Protein AF-A0A1B0AZ20-F1 (afdb_monomer_lite)

Radius of gyration: 54.62 Å; chains: 1; bounding box: 89×56×157 Å

InterPro domains:
  IPR001107 Band 7 domain [PF01145] (5-73)
  IPR001972 Stomatin/HflK family [PR00721] (9-32)
  IPR001972 Stomatin/HflK family [PR00721] (33-51)
  IPR001972 Stomatin/HflK family [PR00721] (52-73)
  IPR001972 Stomatin/HflK family [PR00721] (77-100)
  IPR018080 Band 7/stomatin-like, conserved site [PS01270] (13-41)
  IPR036013 Band 7/SPFH domain superfamily [G3DSA:3.30.479.30] (1-47)
  IPR036013 Band 7/SPFH domain superfamily [SSF117892] (1-64)
  IPR043202 Band-7 stomatin-like [PTHR10264] (1-139)

Sequence (206 aa):
MGTRHLHEILSERVSISGTMQLQLDEATDAWGIKVERVEIKDVRLPVQLQRAMAAEAEAAREARAKVIAAEGEQKASRALREASEVIGDSPAALQLRYLQTLSAISAEKNSTIVFPLPIDLITYFLKTNDAQTQKNAKAAAAAMAQQEKHEQQEEQRKQQEQQKRQQQKQPKSATVLYSDVKQPPKTQETSITVATLSEHQQSTAM

Organism: NCBI:txid67801

Secondary structure (DSSP, 8-state):
-TTS-HHHHHH-HHHHHHHHHHHHHHHHGGGT-----------PPPHHHHHHHHHHHHHHHHHHHHHHHHHHHHHHHHHHHHHHHHHHT-HHHHHHHHHHHHHHHHHS--S-------HHHHHHHHHHHHHHHHHHHHHHHHHHHHHHHHHHHHHHHHHHHHHHHHHTTS------------------------------------

pLDDT: mean 75.45, std 18.56, range [36.47, 98.56]

Foldseek 3Di:
DVPDDPVCCVVVQVVVFVVVQVVVQVVCVVVVDHRPGGGDDDDDDDPVVVVVVVVVVVVVVVVVVVVVVVVVVVVVVVVVVVVVVVCVVDVVSVVVVVVVVVVVVVVPPDPDDDDDDDVVVVCVVVVVVVVVVVVVVVVVVVVVVVVVVVVVVVVVVVVVVVVVVVVVPDDDDDDDDDDDDDDDDDDDDDDDDDDDDDDDDDDDDD

Structure (mmCIF, N/CA/C/O backbone):
data_AF-A0A1B0AZ20-F1
#
_entry.id   AF-A0A1B0AZ20-F1
#
loop_
_atom_site.group_PDB
_atom_site.id
_atom_site.type_symbol
_atom_site.label_atom_id
_atom_site.label_alt_id
_atom_site.label_comp_id
_atom_site.label_asym_id
_atom_site.label_entity_id
_atom_site.label_seq_id
_atom_site.pdbx_PDB_ins_code
_atom_site.Cartn_x
_atom_site.Cartn_y
_atom_site.Cartn_z
_atom_site.occupancy
_atom_site.B_iso_or_equiv
_atom_site.auth_seq_id
_atom_site.auth_comp_id
_atom_site.auth_asym_id
_atom_site.auth_atom_id
_atom_site.pdbx_PDB_model_num
ATOM 1 N N . MET A 1 1 ? -26.648 4.201 24.259 1.00 60.12 1 MET A N 1
ATOM 2 C CA . MET A 1 1 ? -25.468 3.342 23.994 1.00 60.12 1 MET A CA 1
ATOM 3 C C . MET A 1 1 ? -25.766 2.167 23.054 1.00 60.12 1 MET A C 1
ATOM 5 O O . MET A 1 1 ? -24.845 1.740 22.383 1.00 60.12 1 MET A O 1
ATOM 9 N N . GLY A 1 2 ? -27.006 1.663 22.943 1.00 64.88 2 GLY A N 1
ATOM 10 C CA . GLY A 1 2 ? -27.323 0.504 22.082 1.00 64.88 2 GLY A CA 1
ATOM 11 C C . GLY A 1 2 ? -27.453 0.758 20.570 1.00 64.88 2 GLY A C 1
ATOM 12 O O . GLY A 1 2 ? -27.790 -0.171 19.850 1.00 64.88 2 GLY A O 1
ATOM 13 N N . THR A 1 3 ? -27.234 1.984 20.083 1.00 68.12 3 THR A N 1
ATOM 14 C CA . THR A 1 3 ? -27.464 2.364 18.672 1.00 68.12 3 THR A CA 1
ATOM 15 C C . THR A 1 3 ? -26.192 2.638 17.870 1.00 68.12 3 THR A C 1
ATOM 17 O O . THR A 1 3 ? -26.292 2.872 16.672 1.00 68.12 3 THR A O 1
ATOM 20 N N . ARG A 1 4 ? -25.011 2.643 18.504 1.00 73.88 4 ARG A N 1
ATOM 21 C CA . ARG A 1 4 ? -23.730 2.961 17.849 1.00 73.88 4 ARG A CA 1
ATOM 22 C C . ARG A 1 4 ? -22.801 1.761 17.831 1.00 73.88 4 ARG A C 1
ATOM 24 O O . ARG A 1 4 ? -22.818 0.950 18.762 1.00 73.88 4 ARG A O 1
ATOM 31 N N . HIS A 1 5 ? -21.983 1.659 16.789 1.00 80.06 5 HIS A N 1
ATOM 32 C CA . HIS A 1 5 ? -20.998 0.592 16.691 1.00 80.06 5 HIS A CA 1
ATOM 33 C C . HIS A 1 5 ? -19.872 0.816 17.704 1.00 80.06 5 HIS A C 1
ATOM 35 O O . HIS A 1 5 ? -19.477 1.941 18.001 1.00 80.06 5 HIS A O 1
ATOM 41 N N . LEU A 1 6 ? -19.318 -0.269 18.246 1.00 80.81 6 LEU A N 1
ATOM 42 C CA . LEU A 1 6 ? -18.300 -0.173 19.291 1.00 80.81 6 LEU A CA 1
ATOM 43 C C . LEU A 1 6 ? -17.047 0.596 18.835 1.00 80.81 6 LEU A C 1
ATOM 45 O O . LEU A 1 6 ? -16.469 1.339 19.624 1.00 80.81 6 LEU A O 1
ATOM 49 N N . HIS A 1 7 ? -16.645 0.446 17.571 1.00 80.31 7 HIS A N 1
ATOM 50 C CA . HIS A 1 7 ? -15.502 1.177 17.027 1.00 80.31 7 HIS A CA 1
ATOM 51 C C . HIS A 1 7 ? -15.734 2.699 17.045 1.00 80.31 7 HIS A C 1
ATOM 53 O O . HIS A 1 7 ? -14.820 3.443 17.378 1.00 80.31 7 HIS A O 1
ATOM 59 N N . GLU A 1 8 ? -16.964 3.160 16.799 1.00 80.31 8 GLU A N 1
ATOM 60 C CA . GLU A 1 8 ? -17.340 4.580 16.864 1.00 80.31 8 GLU A CA 1
ATOM 61 C C . GLU A 1 8 ? -17.231 5.103 18.297 1.00 80.31 8 GLU A C 1
ATOM 63 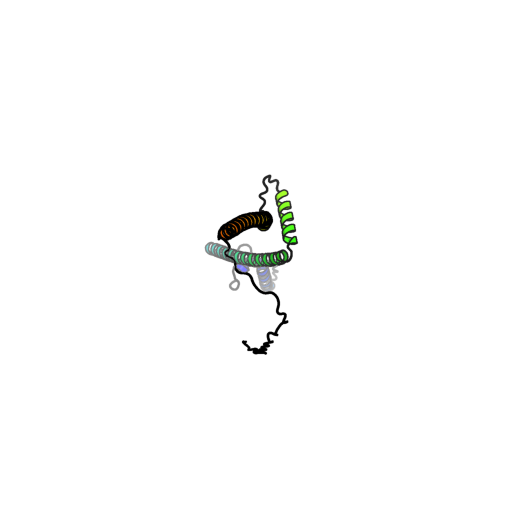O O . GLU A 1 8 ? -16.744 6.204 18.522 1.00 80.31 8 GLU A O 1
ATOM 68 N N . ILE A 1 9 ? -17.605 4.293 19.294 1.00 82.94 9 ILE A N 1
ATOM 69 C CA . ILE A 1 9 ? -17.470 4.671 20.710 1.00 82.94 9 ILE A CA 1
ATOM 70 C C . ILE A 1 9 ? -16.001 4.865 21.104 1.00 82.94 9 ILE A C 1
ATOM 72 O O . ILE A 1 9 ? -15.676 5.740 21.910 1.00 82.94 9 ILE A O 1
ATOM 76 N N . LEU A 1 10 ? -15.107 4.071 20.515 1.00 78.88 10 LEU A N 1
ATOM 77 C CA . LEU A 1 10 ? -13.671 4.170 20.749 1.00 78.88 10 LEU A CA 1
ATOM 78 C C . LEU A 1 10 ? -13.034 5.337 19.979 1.00 78.88 10 LEU A C 1
ATOM 80 O O . LEU A 1 10 ? -12.176 6.019 20.539 1.00 78.88 10 LEU A O 1
ATOM 84 N N . SER A 1 11 ? -13.455 5.586 18.737 1.00 85.38 11 SER A N 1
ATOM 85 C CA . SER A 1 11 ? -12.900 6.632 17.869 1.00 85.38 11 SER A CA 1
ATOM 86 C C . SER A 1 11 ? -13.478 8.028 18.133 1.00 85.38 11 SER A C 1
ATOM 88 O O . SER A 1 11 ? -12.770 9.018 17.979 1.00 85.38 11 SER A O 1
ATOM 90 N N . GLU A 1 12 ? -14.731 8.129 18.579 1.00 88.50 12 GLU A N 1
ATOM 91 C CA . GLU A 1 12 ? -15.478 9.389 18.706 1.00 88.50 12 GLU A CA 1
ATOM 92 C C . GLU A 1 12 ? -15.802 9.762 20.161 1.00 88.50 12 GLU A C 1
ATOM 94 O O . GLU A 1 12 ? -16.834 10.373 20.458 1.00 88.50 12 GLU A O 1
ATOM 99 N N . ARG A 1 13 ? -14.908 9.428 21.101 1.00 88.12 13 ARG A N 1
ATOM 100 C CA . ARG A 1 13 ? -15.110 9.673 22.542 1.00 88.12 13 ARG A CA 1
ATOM 101 C C . ARG A 1 13 ? -15.519 11.118 22.858 1.00 88.12 13 ARG A C 1
ATOM 103 O O . ARG A 1 13 ? -16.379 11.337 23.703 1.00 88.12 13 ARG A O 1
ATOM 110 N N . VAL A 1 14 ? -14.931 12.098 22.170 1.00 87.75 14 VAL A N 1
ATOM 111 C CA . VAL A 1 14 ? -15.207 13.532 22.380 1.00 87.75 14 VAL A CA 1
ATOM 112 C C . VAL A 1 14 ? -16.634 13.902 21.962 1.00 87.75 14 VAL A C 1
ATOM 114 O O . VAL A 1 14 ? -17.343 14.564 22.715 1.00 87.75 14 VAL A O 1
ATOM 117 N N . SER A 1 15 ? -17.077 13.422 20.797 1.00 89.56 15 SER A N 1
ATOM 118 C CA . SER A 1 15 ? -18.433 13.652 20.272 1.00 89.56 15 SER A CA 1
ATOM 119 C C . SER A 1 15 ? -19.501 13.054 21.195 1.00 89.56 15 SER A C 1
ATOM 121 O O . SER A 1 15 ? -20.513 13.688 21.511 1.00 89.56 15 SER A O 1
ATOM 123 N N . ILE A 1 16 ? -19.246 11.842 21.697 1.00 88.94 16 ILE A N 1
ATOM 124 C CA . ILE A 1 16 ? -20.159 11.142 22.605 1.00 88.94 16 ILE A CA 1
ATOM 125 C C . ILE A 1 16 ? -20.248 11.856 23.950 1.00 88.94 16 ILE A C 1
ATOM 127 O O . ILE A 1 16 ? -21.355 12.085 24.434 1.00 88.94 16 ILE A O 1
ATOM 131 N N . SER A 1 17 ? -19.111 12.246 24.529 1.00 90.94 17 SER A N 1
ATOM 132 C CA . SER A 1 17 ? -19.075 13.010 25.777 1.00 90.94 17 SER A CA 1
ATOM 133 C C . SER A 1 17 ? -19.832 14.336 25.662 1.00 90.94 17 SER A C 1
ATOM 135 O O . SER A 1 17 ? -20.586 14.674 26.568 1.00 90.94 17 SER A O 1
ATOM 137 N N . GLY A 1 18 ? -19.699 15.053 24.540 1.00 92.50 18 GLY A N 1
ATOM 138 C CA . GLY A 1 18 ? -20.444 16.294 24.298 1.00 92.50 18 GLY A CA 1
ATOM 139 C C . GLY A 1 18 ? -21.954 16.070 24.183 1.00 92.50 18 GLY A C 1
ATOM 140 O O . GLY A 1 18 ? -22.739 16.790 24.792 1.00 92.50 18 GLY A O 1
ATOM 141 N N . THR A 1 19 ? -22.372 15.015 23.476 1.00 91.88 19 THR A N 1
ATOM 142 C CA . THR A 1 19 ? -23.797 14.646 23.387 1.00 91.88 19 THR A CA 1
ATOM 143 C C . THR A 1 19 ? -24.360 14.271 24.762 1.00 91.88 19 THR A C 1
ATOM 145 O O . THR A 1 19 ? -25.457 14.692 25.116 1.00 91.88 19 THR A O 1
ATOM 148 N N . MET A 1 20 ? -23.605 13.506 25.560 1.00 91.38 20 MET A N 1
ATOM 149 C CA . MET A 1 20 ? -23.996 13.153 26.928 1.00 91.38 20 MET A CA 1
ATOM 150 C C . MET A 1 20 ? -24.079 14.374 27.839 1.00 91.38 20 MET A C 1
ATOM 152 O O . MET A 1 20 ? -24.998 14.448 28.644 1.00 91.38 20 MET A O 1
ATOM 156 N N . GLN A 1 21 ? -23.138 15.314 27.726 1.00 94.44 21 GLN A N 1
ATOM 157 C CA . GLN A 1 21 ? -23.165 16.548 28.504 1.00 94.44 21 GLN A CA 1
ATOM 158 C C . GLN A 1 21 ? -24.457 17.318 28.238 1.00 94.44 21 GLN A C 1
ATOM 160 O O . GLN A 1 21 ? -25.144 17.649 29.193 1.00 94.44 21 GLN A O 1
ATOM 165 N N . LEU A 1 22 ? -24.806 17.545 26.968 1.00 94.06 22 LEU A N 1
ATOM 166 C CA . LEU A 1 22 ? -26.026 18.268 26.597 1.00 94.06 22 LEU A CA 1
ATOM 167 C C . LEU A 1 22 ? -27.280 17.605 27.178 1.00 94.06 22 LEU A C 1
ATOM 169 O O . LEU A 1 22 ? -28.104 18.279 27.784 1.00 94.06 22 LEU A O 1
ATOM 173 N N . GLN A 1 23 ? -27.394 16.280 27.044 1.00 93.94 23 GLN A N 1
ATOM 174 C CA . GLN A 1 23 ? -28.551 15.538 27.553 1.00 93.94 23 GLN A CA 1
ATOM 175 C C . GLN A 1 23 ? -28.631 15.521 29.083 1.00 93.94 23 GLN A C 1
ATOM 177 O O . GLN A 1 23 ? -29.724 15.547 29.643 1.00 93.94 23 GLN A O 1
ATOM 182 N N . LEU A 1 24 ? -27.487 15.426 29.765 1.00 94.38 24 LEU A N 1
ATOM 183 C CA . LEU A 1 24 ? -27.449 15.424 31.224 1.00 94.38 24 LEU A CA 1
ATOM 184 C C . LEU A 1 24 ? -27.730 16.813 31.790 1.00 94.38 24 LEU A C 1
ATOM 186 O O . LEU A 1 24 ? -28.493 16.902 32.739 1.00 94.38 24 LEU A O 1
ATOM 190 N N . ASP A 1 25 ? -27.167 17.862 31.194 1.00 95.81 25 ASP A N 1
ATOM 191 C CA . ASP A 1 25 ? -27.390 19.257 31.586 1.00 95.81 25 ASP A CA 1
ATOM 192 C C . ASP A 1 25 ? -28.879 19.626 31.486 1.00 95.81 25 ASP A C 1
ATOM 194 O O . ASP A 1 25 ? -29.470 20.058 32.472 1.00 95.81 25 ASP A O 1
ATOM 198 N N . GLU A 1 26 ? -29.521 19.310 30.354 1.00 95.62 26 GLU A N 1
ATOM 199 C CA . GLU A 1 26 ? -30.963 19.521 30.151 1.00 95.62 26 GLU A CA 1
ATOM 200 C C . GLU A 1 26 ? -31.816 18.786 31.202 1.00 95.62 26 GLU A C 1
ATOM 202 O O . GLU A 1 26 ? -32.804 19.321 31.708 1.00 95.62 26 GLU A O 1
ATOM 207 N N . ALA A 1 27 ? -31.433 17.561 31.572 1.00 94.50 27 ALA A N 1
ATOM 208 C CA . ALA A 1 27 ? -32.155 16.780 32.573 1.00 94.50 27 ALA A CA 1
ATOM 209 C C . ALA A 1 27 ? -31.931 17.284 34.011 1.00 94.50 27 ALA A C 1
ATOM 211 O O . ALA A 1 27 ? -32.822 17.144 34.853 1.00 94.50 27 ALA A O 1
ATOM 212 N N . THR A 1 28 ? -30.756 17.843 34.318 1.00 95.00 28 THR A N 1
ATOM 213 C CA . THR A 1 28 ? -30.392 18.302 35.668 1.00 95.00 28 THR A CA 1
ATOM 214 C C . THR A 1 28 ? -30.748 19.760 35.949 1.00 95.00 28 THR A C 1
ATOM 216 O O . THR A 1 28 ? -30.752 20.163 37.116 1.00 95.00 28 THR A O 1
ATOM 219 N N . ASP A 1 29 ? -31.123 20.531 34.926 1.00 94.38 29 ASP A N 1
ATOM 220 C CA . ASP A 1 29 ? -31.568 21.923 35.058 1.00 94.38 29 ASP A CA 1
ATOM 221 C C . ASP A 1 29 ? -32.756 22.072 36.026 1.00 94.38 29 ASP A C 1
ATOM 223 O O . ASP A 1 29 ? -32.796 23.006 36.830 1.00 94.38 29 ASP A O 1
ATOM 227 N N . ALA A 1 30 ? -33.685 21.107 36.044 1.00 94.00 30 ALA A N 1
ATOM 228 C CA . ALA A 1 30 ? -34.828 21.097 36.967 1.00 94.00 30 ALA A CA 1
ATOM 229 C C . ALA A 1 30 ? -34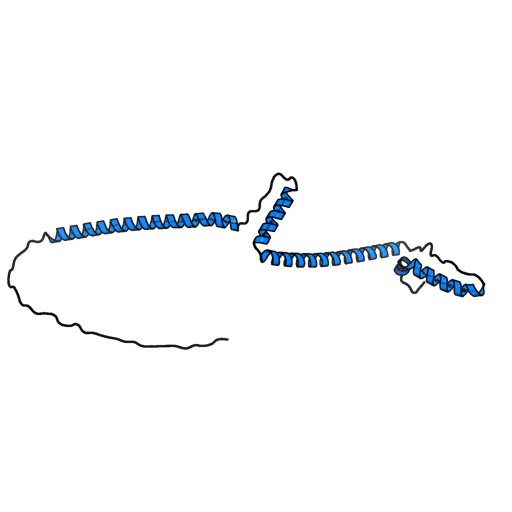.423 21.015 38.453 1.00 94.00 30 ALA A C 1
ATOM 231 O O . ALA A 1 30 ? -35.209 21.361 39.336 1.00 94.00 30 ALA A O 1
ATOM 232 N N . TRP A 1 31 ? -33.203 20.557 38.737 1.00 95.12 31 TRP A N 1
ATOM 233 C CA . TRP A 1 31 ? -32.634 20.478 40.082 1.00 95.12 31 TRP A CA 1
ATOM 234 C C . TRP A 1 31 ? -31.658 21.621 40.384 1.00 95.12 31 TRP A C 1
ATOM 236 O O . TRP A 1 31 ? -31.100 21.668 41.479 1.00 95.12 31 TRP A O 1
ATOM 246 N N . GLY A 1 32 ? -31.450 22.547 39.439 1.00 94.75 32 GLY A N 1
ATOM 247 C CA . GLY A 1 32 ? -30.508 23.658 39.579 1.00 94.75 32 GLY A CA 1
ATOM 248 C C . GLY A 1 32 ? -29.038 23.227 39.557 1.00 94.75 32 GLY A C 1
ATOM 249 O O . GLY A 1 32 ? -28.189 23.931 40.104 1.00 94.75 32 GLY A O 1
ATOM 250 N N . ILE A 1 33 ? -28.727 22.069 38.964 1.00 95.31 33 ILE A N 1
ATOM 251 C CA . ILE A 1 33 ? -27.363 21.539 38.860 1.00 95.31 33 ILE A CA 1
ATOM 252 C C . ILE A 1 33 ? -26.870 21.735 37.426 1.00 95.31 33 ILE A C 1
ATOM 254 O O . ILE A 1 33 ? -27.467 21.209 36.491 1.00 95.31 33 ILE A O 1
ATOM 258 N N . LYS A 1 34 ? -25.746 22.446 37.269 1.00 93.69 34 LYS A N 1
ATOM 259 C CA . LYS A 1 34 ? -25.081 22.657 35.978 1.00 93.69 34 LYS A CA 1
ATOM 260 C C . LYS A 1 34 ? -24.037 21.574 35.714 1.00 93.69 34 LYS A C 1
ATOM 262 O O . LYS A 1 34 ? -23.152 21.363 36.546 1.00 93.69 34 LYS A O 1
ATOM 267 N N . VAL A 1 35 ? -24.080 20.930 34.546 1.00 94.81 35 VAL A N 1
ATOM 268 C CA . VAL A 1 35 ? -23.084 19.919 34.154 1.00 94.81 35 VAL A CA 1
ATOM 269 C C . VAL A 1 35 ? -22.011 20.554 33.265 1.00 94.81 35 VAL A C 1
ATOM 271 O O . VAL A 1 35 ? -22.204 20.780 32.071 1.00 94.81 35 VAL A O 1
ATOM 274 N N . GLU A 1 36 ? -20.834 20.826 33.837 1.00 92.75 36 GLU A N 1
ATOM 275 C CA . GLU A 1 36 ? -19.739 21.489 33.106 1.00 92.75 36 GLU A CA 1
AT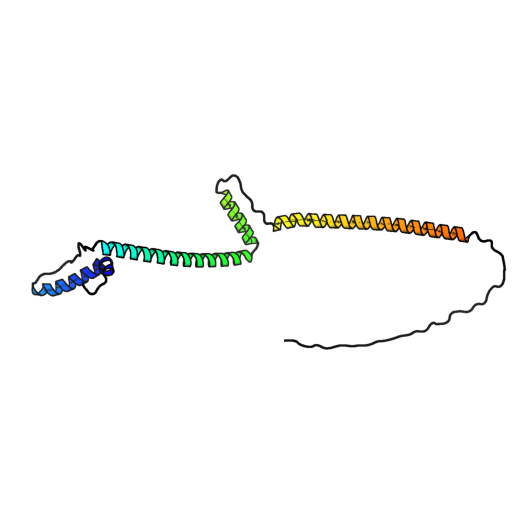OM 276 C C . GLU A 1 36 ? -18.984 20.569 32.139 1.00 92.75 36 GLU A C 1
ATOM 278 O O . GLU A 1 36 ? -18.596 20.996 31.052 1.00 92.75 36 GLU A O 1
ATOM 283 N N . ARG A 1 37 ? -18.729 19.311 32.524 1.00 91.31 37 ARG A N 1
ATOM 284 C CA . ARG A 1 37 ? -17.971 18.364 31.696 1.00 91.31 37 ARG A CA 1
ATOM 285 C C . ARG A 1 37 ? -18.351 16.923 31.996 1.00 91.31 37 ARG A C 1
ATOM 287 O O . ARG A 1 37 ? -18.406 16.511 33.151 1.00 91.31 37 ARG A O 1
ATOM 294 N N . VAL A 1 38 ? -18.514 16.144 30.931 1.00 93.25 38 VAL A N 1
ATOM 295 C CA . VAL A 1 38 ? -18.652 14.687 30.981 1.00 93.25 38 VAL A CA 1
ATOM 296 C C . VAL A 1 38 ? -17.444 14.075 30.288 1.00 93.25 38 VAL A C 1
ATOM 298 O O . VAL A 1 38 ? -17.032 14.534 29.226 1.00 93.25 38 VAL A O 1
ATOM 301 N N . GLU A 1 39 ? -16.854 13.050 30.894 1.00 89.94 39 GLU A N 1
ATOM 302 C CA . GLU A 1 39 ? -15.703 12.355 30.330 1.00 89.94 39 GLU A CA 1
ATOM 303 C C . GLU A 1 39 ? -15.841 10.851 30.543 1.00 89.94 39 GLU A C 1
ATOM 305 O O . GLU A 1 39 ? -16.078 10.370 31.653 1.00 89.94 39 GLU A O 1
ATOM 310 N N . ILE A 1 40 ? -15.678 10.092 29.462 1.00 87.50 40 ILE A N 1
ATOM 311 C CA . ILE A 1 40 ? -15.626 8.635 29.529 1.00 87.50 40 ILE A CA 1
ATOM 312 C C . ILE A 1 40 ? -14.244 8.251 30.060 1.00 87.50 40 ILE A C 1
ATOM 314 O O . ILE A 1 40 ? -13.249 8.493 29.378 1.00 87.50 40 ILE A O 1
ATOM 318 N N . LYS A 1 41 ? -14.186 7.626 31.241 1.00 88.19 41 LYS A N 1
ATOM 319 C CA . LYS A 1 41 ? -12.941 7.089 31.813 1.00 88.19 41 LYS A CA 1
ATOM 320 C C . LYS A 1 41 ? -12.578 5.743 31.182 1.00 88.19 41 LYS A C 1
ATOM 322 O O . LYS A 1 41 ? -11.878 5.707 30.170 1.00 88.19 41 LYS A O 1
ATOM 327 N N . ASP A 1 42 ? -13.144 4.652 31.693 1.00 84.06 42 ASP A N 1
ATOM 328 C CA . ASP A 1 42 ? -12.775 3.298 31.279 1.00 84.06 42 ASP A CA 1
ATOM 329 C C . ASP A 1 42 ? -13.906 2.584 30.539 1.00 84.06 42 ASP A C 1
ATOM 331 O O . ASP A 1 42 ? -15.043 2.526 31.004 1.00 84.06 42 ASP A O 1
ATOM 335 N N . VAL A 1 43 ? -13.563 1.974 29.403 1.00 83.38 43 VAL A N 1
ATOM 336 C CA . VAL A 1 43 ? -14.434 1.047 28.671 1.00 83.38 43 VAL A CA 1
ATOM 337 C C . VAL A 1 43 ? -13.756 -0.314 28.688 1.00 83.38 43 VAL A C 1
ATOM 339 O O . VAL A 1 43 ? -12.671 -0.480 28.134 1.00 83.38 43 VAL A O 1
ATOM 342 N N . ARG A 1 44 ? -14.378 -1.295 29.345 1.00 86.44 44 ARG A N 1
ATOM 343 C CA . ARG A 1 44 ? -13.840 -2.656 29.420 1.00 86.44 44 ARG A CA 1
ATOM 344 C C . ARG A 1 44 ? -14.475 -3.526 28.350 1.00 86.44 44 ARG A C 1
ATOM 346 O O . ARG A 1 44 ? -15.686 -3.722 28.343 1.00 86.44 44 ARG A O 1
ATOM 353 N N . LEU A 1 45 ? -13.637 -4.066 27.473 1.00 87.19 45 LEU A N 1
ATOM 354 C CA . LEU A 1 45 ? -14.041 -5.013 26.441 1.00 87.19 45 LEU A CA 1
ATOM 355 C C . LEU A 1 45 ? -13.644 -6.433 26.844 1.00 87.19 45 LEU A C 1
ATOM 357 O O . LEU A 1 45 ? -12.545 -6.613 27.374 1.00 87.19 45 LEU A O 1
ATOM 361 N N . PRO A 1 46 ? -14.473 -7.452 26.573 1.00 93.19 46 PRO A N 1
ATOM 362 C CA . PRO A 1 46 ? -14.073 -8.836 26.779 1.00 93.19 46 PRO A CA 1
ATOM 363 C C . PRO A 1 46 ? -12.878 -9.184 25.881 1.00 93.19 46 PRO A C 1
ATOM 365 O O . PRO A 1 46 ? -12.801 -8.759 24.726 1.00 93.19 46 PRO A O 1
ATOM 368 N N . VAL A 1 47 ? -11.938 -9.969 26.412 1.00 93.94 47 VAL A N 1
ATOM 369 C CA . VAL A 1 47 ? -10.652 -10.278 25.756 1.00 93.94 47 VAL A CA 1
ATOM 370 C C . VAL A 1 47 ? -10.848 -10.933 24.385 1.00 93.94 47 VAL A C 1
ATOM 372 O O . VAL A 1 47 ? -10.095 -10.653 23.455 1.00 93.94 47 VAL A O 1
ATOM 375 N N . GLN A 1 48 ? -11.880 -11.767 24.232 1.00 94.44 48 GLN A N 1
ATOM 376 C CA . GLN A 1 48 ? -12.216 -12.405 22.958 1.00 94.44 48 GLN A CA 1
ATOM 377 C C . GLN A 1 48 ? -12.544 -11.375 21.867 1.00 94.44 48 GLN A C 1
ATOM 379 O O . GLN A 1 48 ? -12.056 -11.494 20.747 1.00 94.44 48 GLN A O 1
ATOM 384 N N . LEU A 1 49 ? -13.318 -10.338 22.203 1.00 91.19 49 LEU A N 1
ATOM 385 C CA . LEU A 1 49 ? -13.717 -9.299 21.254 1.00 91.19 49 LEU A CA 1
ATOM 386 C C . LEU A 1 49 ? -12.542 -8.390 20.887 1.00 91.19 49 LEU A C 1
ATOM 388 O O . LEU A 1 49 ? -12.379 -8.057 19.719 1.00 91.19 49 LEU A O 1
ATOM 392 N N . GLN A 1 50 ? -11.690 -8.035 21.854 1.00 90.88 50 GLN A N 1
ATOM 393 C CA . GLN A 1 50 ? -10.486 -7.242 21.576 1.00 90.88 50 GLN A CA 1
ATOM 394 C C . GLN A 1 50 ? -9.572 -7.942 20.564 1.00 90.88 50 GLN A C 1
ATOM 396 O O . GLN A 1 50 ? -9.079 -7.311 19.633 1.00 90.88 50 GLN A O 1
ATOM 401 N N . ARG A 1 51 ? -9.383 -9.260 20.719 1.00 94.38 51 ARG A N 1
ATOM 402 C CA . ARG A 1 51 ? -8.596 -10.070 19.781 1.00 94.38 51 ARG A CA 1
ATOM 403 C C . ARG A 1 51 ? -9.238 -10.130 18.398 1.00 94.38 51 ARG A C 1
ATOM 405 O O . ARG A 1 51 ? -8.530 -9.969 17.413 1.00 94.38 51 ARG A O 1
ATOM 412 N N . ALA A 1 52 ? -10.556 -10.324 18.327 1.00 92.88 52 ALA A N 1
ATOM 413 C CA . ALA A 1 52 ? -11.279 -10.346 17.057 1.00 92.88 52 ALA A CA 1
ATOM 414 C C . ALA A 1 52 ? -11.175 -9.002 16.314 1.00 92.88 52 ALA A C 1
ATOM 416 O O . ALA A 1 52 ? -10.828 -8.988 15.138 1.00 92.88 52 ALA A O 1
ATOM 417 N N . MET A 1 53 ? -11.375 -7.877 17.013 1.00 90.56 53 MET A N 1
ATOM 418 C CA . MET A 1 53 ? -11.227 -6.537 16.431 1.00 90.56 53 MET A CA 1
ATOM 419 C C . MET A 1 53 ? -9.795 -6.252 15.970 1.00 90.56 53 MET A C 1
ATOM 421 O O . MET A 1 53 ? -9.602 -5.645 14.921 1.00 90.56 53 MET A O 1
ATOM 425 N N . ALA A 1 54 ? -8.788 -6.675 16.740 1.00 92.00 54 ALA A N 1
ATOM 426 C CA . ALA A 1 54 ? -7.390 -6.513 16.350 1.00 92.00 54 ALA A CA 1
ATOM 427 C C . ALA A 1 54 ? -7.072 -7.303 15.070 1.00 92.00 54 ALA A C 1
ATOM 429 O O . ALA A 1 54 ? -6.482 -6.746 14.147 1.00 92.00 54 ALA A O 1
ATOM 430 N N . ALA A 1 55 ? -7.523 -8.559 14.991 1.00 95.31 55 ALA A N 1
ATOM 431 C CA . ALA A 1 55 ? -7.346 -9.399 13.810 1.00 95.31 55 ALA A CA 1
ATOM 432 C C . ALA A 1 55 ? -8.068 -8.827 12.575 1.00 95.31 55 ALA A C 1
ATOM 434 O O . ALA A 1 55 ? -7.508 -8.811 11.482 1.00 95.31 55 ALA A O 1
ATOM 435 N N . GLU A 1 56 ? -9.286 -8.307 12.745 1.00 93.81 56 GLU A N 1
ATOM 436 C CA . GLU A 1 56 ? -10.034 -7.644 11.671 1.00 93.81 56 GLU A CA 1
ATOM 437 C C . GLU A 1 56 ? -9.322 -6.373 11.182 1.00 93.81 56 GLU A C 1
ATOM 439 O O . GLU A 1 56 ? -9.161 -6.170 9.977 1.00 93.81 56 GLU A O 1
ATOM 444 N N . ALA A 1 57 ? -8.842 -5.536 12.107 1.00 93.69 57 ALA A N 1
ATOM 445 C CA . ALA A 1 57 ? -8.109 -4.318 11.775 1.00 93.69 57 ALA A CA 1
ATOM 446 C C . ALA A 1 57 ? -6.791 -4.616 11.042 1.00 93.69 57 ALA A C 1
ATOM 448 O O . ALA A 1 57 ? -6.434 -3.903 10.100 1.00 93.69 57 ALA A O 1
ATOM 449 N N . GLU A 1 58 ? -6.080 -5.671 11.444 1.00 96.25 58 GLU A N 1
ATOM 450 C CA . GLU A 1 58 ? -4.861 -6.130 10.779 1.00 96.25 58 GLU A CA 1
ATOM 451 C C . GLU A 1 58 ? -5.151 -6.624 9.359 1.00 96.25 58 GLU A C 1
ATOM 453 O O . GLU A 1 58 ? -4.535 -6.135 8.410 1.00 96.25 58 GLU A O 1
ATOM 458 N N . ALA A 1 59 ? -6.153 -7.490 9.186 1.00 97.50 59 ALA A N 1
ATOM 459 C CA . ALA A 1 59 ? -6.558 -7.991 7.875 1.00 97.50 59 ALA A CA 1
ATOM 460 C C . ALA A 1 59 ? -6.995 -6.856 6.932 1.00 97.50 59 ALA A C 1
ATOM 462 O O . ALA A 1 59 ? -6.583 -6.807 5.770 1.00 97.50 59 ALA A O 1
ATOM 463 N N . ALA A 1 60 ? -7.783 -5.897 7.430 1.00 96.19 60 ALA A N 1
ATOM 464 C CA . ALA A 1 60 ? -8.199 -4.730 6.656 1.00 96.19 60 ALA A CA 1
ATOM 465 C C . ALA A 1 60 ? -7.003 -3.852 6.252 1.00 96.19 60 ALA A C 1
ATOM 467 O O . ALA A 1 60 ? -6.952 -3.340 5.129 1.00 96.19 60 ALA A O 1
ATOM 468 N N . ARG A 1 61 ? -6.021 -3.684 7.145 1.00 98.06 61 ARG A N 1
ATOM 469 C CA . ARG A 1 61 ? -4.798 -2.927 6.860 1.00 98.06 61 ARG A CA 1
ATOM 470 C C . ARG A 1 61 ? -3.927 -3.633 5.827 1.00 98.06 61 ARG A C 1
ATOM 472 O O . ARG A 1 61 ? -3.443 -2.970 4.913 1.00 98.06 61 ARG A O 1
ATOM 479 N N . GLU A 1 62 ? -3.755 -4.946 5.938 1.00 98.12 62 GLU A N 1
ATOM 480 C CA . GLU A 1 62 ? -2.986 -5.740 4.979 1.00 98.12 62 GLU A CA 1
ATOM 481 C C . GLU A 1 62 ? -3.639 -5.721 3.591 1.00 98.12 62 GLU A C 1
ATOM 483 O O . GLU A 1 62 ? -2.967 -5.477 2.588 1.00 98.12 62 GLU A O 1
ATOM 488 N N . ALA A 1 63 ? -4.962 -5.895 3.521 1.00 98.19 63 ALA A N 1
ATOM 489 C CA . ALA A 1 63 ? -5.708 -5.808 2.270 1.00 98.19 63 ALA A CA 1
ATOM 490 C C . ALA A 1 63 ? -5.538 -4.432 1.605 1.00 98.19 63 ALA A C 1
ATOM 492 O O . ALA A 1 63 ? -5.214 -4.353 0.419 1.00 98.19 63 ALA A O 1
ATOM 493 N N . ARG A 1 64 ? -5.674 -3.340 2.373 1.00 98.00 64 ARG A N 1
ATOM 494 C CA . ARG A 1 64 ? -5.433 -1.979 1.864 1.00 98.00 64 ARG A CA 1
ATOM 495 C C . ARG A 1 64 ? -3.992 -1.785 1.399 1.00 98.00 64 ARG A C 1
ATOM 497 O O . ARG A 1 64 ? -3.778 -1.179 0.354 1.00 98.00 64 ARG A O 1
ATOM 504 N N . ALA A 1 65 ? -3.013 -2.313 2.132 1.00 98.44 65 ALA A N 1
ATOM 505 C CA . ALA A 1 65 ? -1.609 -2.232 1.741 1.00 98.44 65 ALA A CA 1
ATOM 506 C C . ALA A 1 65 ? -1.351 -2.929 0.395 1.00 98.44 65 ALA A C 1
ATOM 508 O O . ALA A 1 65 ? -0.663 -2.364 -0.452 1.00 98.44 65 ALA A O 1
ATOM 509 N N . LYS A 1 66 ? -1.952 -4.104 0.158 1.00 98.12 66 LYS A N 1
ATOM 510 C CA . LYS A 1 66 ? -1.852 -4.819 -1.128 1.00 98.12 66 LYS A CA 1
ATOM 511 C C . LYS A 1 66 ? -2.451 -4.024 -2.286 1.00 98.12 66 LYS A C 1
ATOM 513 O O . LYS A 1 66 ? -1.835 -3.954 -3.344 1.00 98.12 66 LYS A O 1
ATOM 518 N N . VAL A 1 67 ? -3.609 -3.395 -2.084 1.00 98.38 67 VAL A N 1
ATOM 519 C CA . VAL A 1 67 ? -4.231 -2.537 -3.109 1.00 98.38 67 VAL A CA 1
ATOM 520 C C . VAL A 1 67 ? -3.326 -1.350 -3.439 1.00 98.38 67 VAL A C 1
ATOM 522 O O . VAL A 1 67 ? -3.031 -1.118 -4.606 1.00 98.38 67 VAL A O 1
ATOM 525 N N . ILE A 1 68 ? -2.812 -0.653 -2.421 1.00 98.19 68 ILE A N 1
ATOM 526 C CA . ILE A 1 68 ? -1.907 0.490 -2.615 1.00 98.19 68 ILE A CA 1
ATOM 527 C C . ILE A 1 68 ? -0.625 0.063 -3.338 1.00 98.19 68 ILE A C 1
ATOM 529 O O . ILE A 1 68 ? -0.160 0.774 -4.227 1.00 98.19 68 ILE A O 1
ATOM 533 N N . ALA A 1 69 ? -0.059 -1.093 -2.984 1.00 98.25 69 ALA A N 1
ATOM 534 C CA . ALA A 1 69 ? 1.125 -1.627 -3.647 1.00 98.25 69 ALA A CA 1
ATOM 535 C C . ALA A 1 69 ? 0.854 -1.930 -5.129 1.00 98.25 69 ALA A C 1
ATOM 537 O O . ALA A 1 69 ? 1.611 -1.477 -5.983 1.00 98.25 69 ALA A O 1
ATOM 538 N N . ALA A 1 70 ? -0.253 -2.613 -5.439 1.00 98.31 70 ALA A N 1
ATOM 539 C CA . ALA A 1 70 ? -0.635 -2.938 -6.813 1.00 98.31 70 ALA A CA 1
ATOM 540 C C . ALA A 1 70 ? -0.916 -1.680 -7.656 1.00 98.31 70 ALA A C 1
ATOM 542 O O . ALA A 1 70 ? -0.472 -1.571 -8.800 1.00 98.31 70 ALA A O 1
ATOM 543 N N . GLU A 1 71 ? -1.610 -0.689 -7.094 1.00 98.25 71 GLU A N 1
ATOM 544 C CA . GLU A 1 71 ? -1.827 0.602 -7.755 1.00 98.25 71 GLU A CA 1
ATOM 545 C C . GLU A 1 71 ? -0.516 1.370 -7.964 1.00 98.25 71 GLU A C 1
ATOM 547 O O . GLU A 1 71 ? -0.312 1.991 -9.011 1.00 98.25 71 GLU A O 1
ATOM 552 N N . GLY A 1 72 ? 0.379 1.329 -6.975 1.00 98.56 72 GLY A N 1
ATOM 553 C CA . GLY A 1 72 ? 1.713 1.912 -7.057 1.00 98.56 72 GLY A CA 1
ATOM 554 C C . GLY A 1 72 ? 2.538 1.281 -8.175 1.00 98.56 72 GLY A C 1
ATOM 555 O O . GLY A 1 72 ? 3.117 2.000 -8.988 1.00 98.56 72 GLY A O 1
ATOM 556 N N . GLU A 1 73 ? 2.524 -0.047 -8.275 1.00 98.12 73 GLU A N 1
ATOM 557 C CA . GLU A 1 73 ? 3.210 -0.802 -9.323 1.00 98.12 73 GLU A CA 1
ATOM 558 C C . GLU A 1 73 ? 2.642 -0.495 -10.714 1.00 98.12 73 GLU A C 1
ATOM 560 O O . GLU A 1 73 ? 3.400 -0.267 -11.662 1.00 98.12 73 GLU A O 1
ATOM 565 N N . GLN A 1 74 ? 1.315 -0.391 -10.846 1.00 98.25 74 GLN A N 1
ATOM 566 C CA . GLN A 1 74 ? 0.682 -0.005 -12.107 1.00 98.25 74 GLN A CA 1
ATOM 567 C C . GLN A 1 74 ? 1.099 1.409 -12.537 1.00 98.25 74 GLN A C 1
ATOM 569 O O . GLN A 1 74 ? 1.431 1.632 -13.705 1.00 98.25 74 GLN A O 1
ATOM 574 N N . LYS A 1 75 ? 1.085 2.375 -11.608 1.00 98.19 75 LYS A N 1
ATOM 575 C CA . LYS A 1 75 ? 1.501 3.760 -11.881 1.00 98.19 75 LYS A CA 1
ATOM 576 C C . LYS A 1 75 ? 2.977 3.829 -12.263 1.00 98.19 75 LYS A C 1
ATOM 578 O O . LYS A 1 75 ? 3.307 4.467 -13.260 1.00 98.19 75 LYS A O 1
ATOM 583 N N . ALA A 1 76 ? 3.839 3.129 -11.528 1.00 98.06 76 ALA A N 1
ATOM 584 C CA . ALA A 1 76 ? 5.264 3.045 -11.826 1.00 98.06 76 ALA A CA 1
ATOM 585 C C . ALA A 1 76 ? 5.513 2.444 -13.217 1.00 98.06 76 ALA A C 1
ATOM 587 O O . ALA A 1 76 ? 6.252 3.018 -14.012 1.00 98.06 76 ALA A O 1
ATOM 588 N N . SER A 1 77 ? 4.833 1.347 -13.555 1.00 97.94 77 SER A N 1
ATOM 589 C CA . SER A 1 77 ? 4.957 0.690 -14.862 1.00 97.94 77 SER A CA 1
ATOM 590 C C . SER A 1 77 ? 4.555 1.609 -16.017 1.00 97.94 77 SER A C 1
ATOM 592 O O . SER A 1 77 ? 5.239 1.661 -17.038 1.00 97.94 77 SER A O 1
ATOM 594 N N . ARG A 1 78 ? 3.469 2.378 -15.857 1.00 98.00 78 ARG A N 1
ATOM 595 C CA . ARG A 1 78 ? 3.039 3.366 -16.861 1.00 98.00 78 ARG A CA 1
ATOM 596 C C . ARG A 1 78 ? 4.075 4.472 -17.050 1.00 98.00 78 ARG A C 1
ATOM 598 O O . ARG A 1 78 ? 4.435 4.754 -18.187 1.00 98.00 78 ARG A O 1
ATOM 605 N N . ALA A 1 79 ? 4.583 5.039 -15.957 1.00 97.12 79 ALA A N 1
ATOM 606 C CA . ALA A 1 79 ? 5.607 6.080 -16.014 1.00 97.12 79 ALA A CA 1
ATOM 607 C C . ALA A 1 79 ? 6.910 5.571 -16.656 1.00 97.12 79 ALA A C 1
ATOM 609 O O . ALA A 1 79 ? 7.527 6.266 -17.458 1.00 97.12 79 ALA A O 1
ATOM 610 N N . LEU A 1 80 ? 7.317 4.334 -16.351 1.00 95.69 80 LEU A N 1
ATOM 611 C CA . LEU A 1 80 ? 8.491 3.708 -16.962 1.00 95.69 80 LEU A CA 1
ATOM 612 C C . LEU A 1 80 ? 8.303 3.453 -18.459 1.00 95.69 80 LEU A C 1
ATOM 614 O O . LEU A 1 80 ? 9.250 3.641 -19.224 1.00 95.69 80 LEU A O 1
ATOM 618 N N . ARG A 1 81 ? 7.102 3.050 -18.889 1.00 96.75 8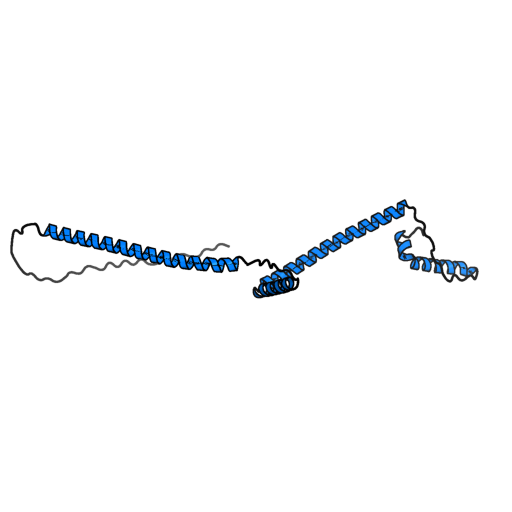1 ARG A N 1
ATOM 619 C CA . ARG A 1 81 ? 6.777 2.899 -20.311 1.00 96.75 81 ARG A CA 1
ATOM 620 C C . ARG A 1 81 ? 6.902 4.233 -21.041 1.00 96.75 81 ARG A C 1
ATOM 622 O O . ARG A 1 81 ? 7.607 4.292 -22.039 1.00 96.75 81 ARG A O 1
ATOM 629 N N . GLU A 1 82 ? 6.272 5.283 -20.525 1.00 95.81 82 GLU A N 1
ATOM 630 C CA . GLU A 1 82 ? 6.338 6.626 -21.112 1.00 95.81 82 GLU A CA 1
ATOM 631 C C . GLU A 1 82 ? 7.788 7.123 -21.195 1.00 95.81 82 GLU A C 1
ATOM 633 O O . GLU A 1 82 ? 8.250 7.545 -22.251 1.00 95.81 82 GLU A O 1
ATOM 638 N N . ALA A 1 83 ? 8.561 6.965 -20.116 1.00 93.75 83 ALA A N 1
ATOM 639 C CA . ALA A 1 83 ? 9.983 7.294 -20.123 1.00 93.75 83 ALA A CA 1
ATOM 640 C C . ALA A 1 83 ? 10.775 6.484 -21.165 1.00 93.75 83 ALA A C 1
ATOM 642 O O . ALA A 1 83 ? 11.727 6.996 -21.749 1.00 93.75 83 ALA A O 1
ATOM 643 N N . SER A 1 84 ? 10.410 5.221 -21.392 1.00 93.88 84 SER A N 1
ATOM 644 C CA . SER A 1 84 ? 11.060 4.367 -22.391 1.00 93.88 84 SER A CA 1
ATOM 645 C C . SER A 1 84 ? 10.722 4.795 -23.817 1.00 93.88 84 SER A C 1
ATOM 647 O O . SER A 1 84 ? 11.620 4.803 -24.652 1.00 93.88 84 SER A O 1
ATOM 649 N N . GLU A 1 85 ? 9.475 5.191 -24.086 1.00 93.56 85 GLU A N 1
ATOM 650 C CA . GLU A 1 85 ? 9.048 5.744 -25.380 1.00 93.56 85 GLU A CA 1
ATOM 651 C C . GLU A 1 85 ? 9.834 7.028 -25.695 1.00 93.56 85 GLU A C 1
ATOM 653 O O . GLU A 1 85 ? 10.519 7.093 -26.713 1.00 93.56 85 GLU A O 1
ATOM 658 N N . VAL A 1 86 ? 9.885 7.977 -24.753 1.00 90.38 86 VAL A N 1
ATOM 659 C CA . VAL A 1 86 ? 10.637 9.239 -24.911 1.00 90.38 86 VAL A CA 1
ATOM 660 C C . VAL A 1 86 ? 12.135 9.003 -25.149 1.00 90.38 86 VAL A C 1
ATOM 662 O O . VAL A 1 86 ? 12.780 9.728 -25.905 1.00 90.38 86 VAL A O 1
ATOM 665 N N . ILE A 1 87 ? 12.720 7.995 -24.500 1.00 90.81 87 ILE A N 1
ATOM 666 C CA . ILE A 1 87 ? 14.138 7.653 -24.683 1.00 90.81 87 ILE A CA 1
ATOM 667 C C . ILE A 1 87 ? 14.376 6.915 -25.999 1.00 90.81 87 ILE A C 1
ATOM 669 O O . ILE A 1 87 ? 15.432 7.092 -26.604 1.00 90.81 87 ILE A O 1
ATOM 673 N N . GLY A 1 88 ? 13.411 6.113 -26.450 1.00 89.12 88 GLY A N 1
ATOM 674 C CA . GLY A 1 88 ? 13.446 5.457 -27.753 1.00 89.12 88 GLY A CA 1
ATOM 675 C C . GLY A 1 88 ? 13.426 6.454 -28.911 1.00 89.12 88 GLY A C 1
ATOM 676 O O . GLY A 1 88 ? 14.136 6.249 -29.894 1.00 89.12 88 GLY A O 1
ATOM 677 N N . ASP A 1 89 ? 12.695 7.562 -28.765 1.00 92.00 89 ASP A N 1
ATOM 678 C CA . ASP A 1 89 ? 12.593 8.611 -29.788 1.00 92.00 89 ASP A CA 1
ATOM 679 C C . ASP A 1 89 ? 13.923 9.341 -30.051 1.00 92.00 89 ASP A C 1
ATOM 681 O O . ASP A 1 89 ? 14.131 9.893 -31.134 1.00 92.00 89 ASP A O 1
ATOM 685 N N . SER A 1 90 ? 14.853 9.349 -29.086 1.00 90.94 90 SER A N 1
ATOM 686 C CA . SER A 1 90 ? 16.147 10.026 -29.215 1.00 90.94 90 SER A CA 1
ATOM 687 C C . SER A 1 90 ? 17.321 9.122 -28.826 1.00 90.94 90 SER A C 1
ATOM 689 O O . SER A 1 90 ? 17.604 8.938 -27.639 1.00 90.94 90 SER A O 1
ATOM 691 N N . PRO A 1 91 ? 18.121 8.645 -29.799 1.00 84.25 91 PRO A N 1
ATOM 692 C CA . PRO A 1 91 ? 19.320 7.846 -29.527 1.00 84.25 91 PRO A CA 1
ATOM 693 C C . PRO A 1 91 ? 20.343 8.541 -28.608 1.00 84.25 91 PRO A C 1
ATOM 695 O O . PRO A 1 91 ? 21.070 7.879 -27.866 1.00 84.25 91 PRO A O 1
ATOM 698 N N . ALA A 1 92 ? 20.378 9.880 -28.600 1.00 89.75 92 ALA A N 1
ATOM 699 C CA . ALA A 1 92 ? 21.244 10.655 -27.710 1.00 89.75 92 ALA A CA 1
ATOM 700 C C . ALA A 1 92 ? 20.825 10.549 -26.228 1.00 89.75 92 ALA A C 1
ATOM 702 O O . ALA A 1 92 ? 21.676 10.636 -25.340 1.00 89.75 92 ALA A O 1
ATOM 703 N N . ALA A 1 93 ? 19.539 10.312 -25.939 1.00 88.62 93 ALA A N 1
ATOM 704 C CA . ALA A 1 93 ? 19.038 10.151 -24.575 1.00 88.62 93 ALA A CA 1
ATOM 705 C C . ALA A 1 93 ? 19.593 8.883 -23.905 1.00 88.62 93 ALA A C 1
ATOM 707 O O . ALA A 1 93 ? 19.965 8.918 -22.729 1.00 88.62 93 ALA A O 1
ATOM 708 N N . LEU A 1 94 ? 19.730 7.783 -24.658 1.00 88.44 94 LEU A N 1
ATOM 709 C CA . LEU A 1 94 ? 20.375 6.558 -24.172 1.00 88.44 94 LEU A CA 1
ATOM 710 C C . LEU A 1 94 ? 21.841 6.795 -23.812 1.00 88.44 94 LEU A C 1
ATOM 712 O O . LEU A 1 94 ? 22.297 6.329 -22.770 1.00 88.44 94 LEU A O 1
ATOM 716 N N . GLN A 1 95 ? 22.565 7.559 -24.629 1.00 87.06 95 GLN A N 1
ATOM 717 C CA . GLN A 1 95 ? 23.962 7.887 -24.359 1.00 87.06 95 GLN A CA 1
ATOM 718 C C . GLN A 1 95 ? 24.117 8.780 -23.119 1.00 87.06 95 GLN A C 1
ATOM 720 O O . GLN A 1 95 ? 25.010 8.550 -22.306 1.00 87.06 95 GLN A O 1
ATOM 725 N N . LEU A 1 96 ? 23.233 9.760 -22.913 1.00 90.69 96 LEU A N 1
ATOM 726 C CA . LEU A 1 96 ? 23.234 10.570 -21.691 1.00 90.69 96 LEU A CA 1
ATOM 727 C C . LEU A 1 96 ? 22.911 9.731 -20.452 1.00 90.69 96 LEU A C 1
ATOM 729 O O . LEU A 1 96 ? 23.615 9.838 -19.448 1.00 90.69 96 LEU A O 1
ATOM 733 N N . ARG A 1 97 ? 21.912 8.842 -20.533 1.00 87.19 97 ARG A N 1
ATOM 734 C CA . ARG A 1 97 ? 21.603 7.899 -19.448 1.00 87.19 97 ARG A CA 1
ATOM 735 C C . ARG A 1 97 ? 22.785 6.974 -19.162 1.00 87.19 97 ARG A C 1
ATOM 737 O O . ARG A 1 97 ? 23.079 6.701 -17.999 1.00 87.19 97 ARG A O 1
ATOM 744 N N . TYR A 1 98 ? 23.495 6.541 -20.199 1.00 84.75 98 TYR A N 1
ATOM 745 C CA . TYR A 1 98 ? 24.711 5.749 -20.067 1.00 84.75 98 TYR A CA 1
ATOM 746 C C . TYR A 1 98 ? 25.787 6.500 -19.271 1.00 84.75 98 TYR A C 1
ATOM 748 O O . TYR A 1 98 ? 26.279 5.992 -18.265 1.00 84.75 98 TYR A O 1
ATOM 756 N N . LEU A 1 99 ? 26.082 7.750 -19.643 1.00 89.19 99 LEU A N 1
ATOM 757 C CA . LEU A 1 99 ? 27.053 8.593 -18.937 1.00 89.19 99 LEU A CA 1
ATOM 758 C C . LEU A 1 99 ? 26.633 8.916 -17.494 1.00 89.19 99 LEU A C 1
ATOM 760 O O . LEU A 1 99 ? 27.474 8.894 -16.598 1.00 89.19 99 LEU A O 1
ATOM 764 N N . GLN A 1 100 ? 25.346 9.169 -17.243 1.00 89.12 100 GLN A N 1
ATOM 765 C CA . GLN A 1 100 ? 24.817 9.363 -15.887 1.00 89.12 100 GLN A CA 1
ATOM 766 C C . GLN A 1 100 ? 24.997 8.109 -15.027 1.00 89.12 100 GLN A C 1
ATOM 768 O O . GLN A 1 100 ? 25.450 8.207 -13.889 1.00 89.12 100 GLN A O 1
ATOM 773 N N . THR A 1 101 ? 24.695 6.933 -15.583 1.00 88.12 101 THR A N 1
ATOM 774 C CA . THR A 1 101 ? 24.884 5.646 -14.897 1.00 88.12 101 THR A CA 1
ATOM 775 C C . THR A 1 101 ? 26.359 5.418 -14.567 1.00 88.12 101 THR A C 1
ATOM 777 O O . THR A 1 101 ? 26.688 5.054 -13.441 1.00 88.12 101 THR A O 1
ATOM 780 N N . LEU A 1 102 ? 27.265 5.716 -15.506 1.00 81.19 102 LEU A N 1
ATOM 781 C CA . LEU A 1 102 ? 28.710 5.640 -15.276 1.00 81.19 102 LEU A CA 1
ATOM 782 C C . LEU A 1 102 ? 29.181 6.613 -14.191 1.00 81.19 102 LEU A C 1
ATOM 784 O O . LEU A 1 102 ? 29.982 6.235 -13.341 1.00 81.19 102 LEU A O 1
ATOM 788 N N . SER A 1 103 ? 28.672 7.846 -14.189 1.00 84.38 103 SER A N 1
ATOM 789 C CA . SER A 1 103 ? 29.000 8.834 -13.159 1.00 84.38 103 SER A CA 1
ATOM 790 C C . SER A 1 103 ? 28.505 8.404 -11.777 1.00 84.38 103 SER A C 1
ATOM 792 O O . SER A 1 103 ? 29.207 8.633 -10.795 1.00 84.38 103 SER A O 1
ATOM 794 N N . ALA A 1 104 ? 27.321 7.787 -11.691 1.00 83.50 104 ALA A N 1
ATOM 795 C CA . ALA A 1 104 ? 26.771 7.271 -10.441 1.00 83.50 104 ALA A CA 1
ATOM 796 C C . ALA A 1 104 ? 27.605 6.097 -9.902 1.00 83.50 104 ALA A C 1
ATOM 798 O O . ALA A 1 104 ? 28.008 6.114 -8.741 1.00 83.50 104 ALA A O 1
ATOM 799 N N . ILE A 1 105 ? 27.944 5.128 -10.759 1.00 80.00 105 ILE A N 1
ATOM 800 C CA . ILE A 1 105 ? 28.784 3.977 -10.386 1.00 80.00 105 ILE A CA 1
ATOM 801 C C . ILE A 1 105 ? 30.203 4.427 -10.015 1.00 80.00 105 ILE A C 1
ATOM 803 O O . ILE A 1 105 ? 30.780 3.898 -9.077 1.00 80.00 105 ILE A O 1
ATOM 807 N N . SER A 1 106 ? 30.765 5.422 -10.707 1.00 76.75 106 SER A N 1
ATOM 808 C CA . SER A 1 106 ? 32.102 5.951 -10.406 1.00 76.75 106 SER A CA 1
ATOM 809 C C . SER A 1 106 ? 32.175 6.713 -9.076 1.00 76.75 106 SER A C 1
ATOM 811 O O . SER A 1 106 ? 33.277 6.905 -8.557 1.00 76.75 106 SER A O 1
ATOM 813 N N . ALA A 1 107 ? 31.044 7.192 -8.545 1.00 75.75 107 ALA A N 1
ATOM 814 C CA . ALA A 1 107 ? 30.990 7.889 -7.260 1.00 75.75 107 ALA A CA 1
ATOM 815 C C . ALA A 1 107 ? 31.044 6.912 -6.072 1.00 75.75 107 ALA A C 1
ATOM 817 O O . ALA A 1 107 ? 31.646 7.218 -5.039 1.00 75.75 107 ALA A O 1
ATOM 818 N N . GLU A 1 108 ? 30.468 5.718 -6.223 1.00 75.00 108 GLU A N 1
ATOM 819 C CA . GLU A 1 108 ? 30.685 4.609 -5.299 1.00 75.00 108 GLU A CA 1
ATOM 820 C C . GLU A 1 108 ? 32.077 4.028 -5.571 1.00 75.00 108 GLU A C 1
ATOM 822 O O . GLU A 1 108 ? 32.325 3.479 -6.633 1.00 75.00 108 GLU A O 1
ATOM 827 N N . LYS A 1 109 ? 33.025 4.189 -4.640 1.00 60.84 109 LYS A N 1
ATOM 828 C CA . LYS A 1 109 ? 34.445 3.793 -4.765 1.00 60.84 109 LYS A CA 1
ATOM 829 C C . LYS A 1 109 ? 34.652 2.285 -5.042 1.00 60.84 109 LYS A C 1
ATOM 831 O O . LYS A 1 109 ? 35.145 1.568 -4.173 1.00 60.84 109 LYS A O 1
ATOM 836 N N . ASN A 1 110 ? 34.308 1.786 -6.226 1.00 58.44 110 ASN A N 1
ATOM 837 C CA . ASN A 1 110 ? 34.410 0.380 -6.598 1.00 58.44 110 ASN A CA 1
ATOM 838 C C . ASN A 1 110 ? 35.402 0.219 -7.761 1.00 58.44 110 ASN A C 1
ATOM 840 O O . ASN A 1 110 ? 35.213 0.756 -8.848 1.00 58.44 110 ASN A O 1
ATOM 844 N N . SER A 1 111 ? 36.505 -0.493 -7.514 1.00 55.28 111 SER A N 1
ATOM 845 C CA . SER A 1 111 ? 37.685 -0.532 -8.399 1.00 55.28 111 SER A CA 1
ATOM 846 C C . SER A 1 111 ? 37.527 -1.438 -9.631 1.00 55.28 111 SER A C 1
ATOM 848 O O . SER A 1 111 ? 38.463 -1.553 -10.421 1.00 55.28 111 SER A O 1
ATOM 850 N N . THR A 1 112 ? 36.380 -2.101 -9.805 1.00 68.75 112 THR A N 1
ATOM 851 C CA . THR A 1 112 ? 36.094 -2.961 -10.965 1.00 68.75 112 THR A CA 1
ATOM 852 C C . THR A 1 112 ? 34.788 -2.519 -11.616 1.00 68.75 112 THR A C 1
ATOM 854 O O . THR A 1 112 ? 33.706 -2.802 -11.109 1.00 68.75 112 THR A O 1
ATOM 857 N N . ILE A 1 113 ? 34.891 -1.811 -12.742 1.00 61.81 113 ILE A N 1
ATOM 858 C CA . ILE A 1 113 ? 33.747 -1.337 -13.529 1.00 61.81 113 ILE A CA 1
ATOM 859 C C . ILE A 1 113 ? 33.468 -2.382 -14.614 1.00 61.81 113 ILE A C 1
ATOM 861 O O . ILE A 1 113 ? 34.212 -2.489 -15.588 1.00 61.81 113 ILE A O 1
ATOM 865 N N . VAL A 1 114 ? 32.413 -3.182 -14.441 1.00 65.19 114 VAL A N 1
ATOM 866 C CA . VAL A 1 114 ? 31.949 -4.111 -15.482 1.00 65.19 114 VAL A CA 1
ATOM 867 C C . VAL A 1 114 ? 31.186 -3.303 -16.526 1.00 65.19 114 VAL A C 1
ATOM 869 O O . VAL A 1 114 ? 30.124 -2.757 -16.241 1.00 65.19 114 VAL A O 1
ATOM 872 N N . PHE A 1 115 ? 31.755 -3.197 -17.725 1.00 64.50 115 PHE A N 1
ATOM 873 C CA . PHE A 1 115 ? 31.212 -2.397 -18.819 1.00 64.50 115 PHE A CA 1
ATOM 874 C C . PHE A 1 115 ? 30.393 -3.296 -19.760 1.00 64.50 115 PHE A C 1
ATOM 876 O O . PHE A 1 115 ? 30.980 -4.101 -20.491 1.00 64.50 115 PHE A O 1
ATOM 883 N N . PRO A 1 116 ? 29.055 -3.186 -19.787 1.00 65.69 116 PRO A N 1
ATOM 884 C CA . PRO A 1 116 ? 28.260 -3.857 -20.804 1.00 65.69 116 PRO A CA 1
ATOM 885 C C . PRO A 1 116 ? 28.415 -3.106 -22.135 1.00 65.69 116 PRO A C 1
ATOM 887 O O . PRO A 1 116 ? 27.849 -2.032 -22.329 1.00 65.69 116 PRO A O 1
ATOM 890 N N . LEU A 1 117 ? 29.220 -3.650 -23.052 1.00 73.06 117 LEU A N 1
ATOM 891 C CA . LEU A 1 117 ? 29.337 -3.124 -24.414 1.00 73.06 117 LEU A CA 1
ATOM 892 C C . LEU A 1 117 ? 28.118 -3.555 -25.251 1.00 73.06 117 LEU A C 1
ATOM 894 O O . LEU A 1 117 ? 27.834 -4.754 -25.318 1.00 73.06 117 LEU A O 1
ATOM 898 N N . PRO A 1 118 ? 27.425 -2.622 -25.931 1.00 67.81 118 PRO A N 1
ATOM 899 C CA . PRO A 1 118 ? 26.359 -2.959 -26.867 1.00 67.81 118 PRO A CA 1
ATOM 900 C C . PRO A 1 118 ? 26.884 -3.829 -28.012 1.00 67.81 118 PRO A C 1
ATOM 902 O O . PRO A 1 118 ? 27.910 -3.522 -28.624 1.00 67.81 118 PRO A O 1
ATOM 905 N N . ILE A 1 119 ? 26.152 -4.889 -28.347 1.00 73.75 119 ILE A N 1
ATOM 906 C CA . ILE A 1 119 ? 26.510 -5.819 -29.430 1.00 73.75 119 ILE A CA 1
ATOM 907 C C . ILE A 1 119 ? 26.549 -5.093 -30.790 1.00 73.75 119 ILE A C 1
ATOM 909 O O . ILE A 1 119 ? 27.325 -5.465 -31.669 1.00 73.75 119 ILE A O 1
ATOM 913 N N . ASP A 1 120 ? 25.813 -3.992 -30.944 1.00 68.75 120 ASP A N 1
ATOM 914 C CA . ASP A 1 120 ? 25.822 -3.152 -32.151 1.00 68.75 120 ASP A CA 1
ATOM 915 C C . ASP A 1 120 ? 27.189 -2.492 -32.416 1.00 68.75 120 ASP A C 1
ATOM 917 O O . ASP A 1 120 ? 27.640 -2.398 -33.558 1.00 68.75 120 ASP A O 1
ATOM 921 N N . LEU A 1 121 ? 27.912 -2.103 -31.360 1.00 68.75 121 LEU A N 1
ATOM 922 C CA . LEU A 1 121 ? 29.280 -1.579 -31.468 1.00 68.75 121 LEU A CA 1
ATOM 923 C C . LEU A 1 121 ? 30.272 -2.679 -31.867 1.00 68.75 121 LEU A C 1
ATOM 925 O O . LEU A 1 121 ? 31.174 -2.452 -32.674 1.00 68.75 121 LEU A O 1
ATOM 929 N N . ILE A 1 122 ? 30.079 -3.885 -31.330 1.00 73.19 122 ILE A N 1
ATOM 930 C CA . ILE A 1 122 ? 30.917 -5.053 -31.620 1.00 73.19 122 ILE A CA 1
ATOM 931 C C . ILE A 1 122 ? 30.713 -5.503 -33.073 1.00 73.19 122 ILE A C 1
ATOM 933 O O . ILE A 1 122 ? 31.678 -5.771 -33.787 1.00 73.19 122 ILE A O 1
ATOM 937 N N . THR A 1 123 ? 29.466 -5.540 -33.545 1.00 69.56 123 THR A N 1
ATOM 938 C CA . THR A 1 123 ? 29.133 -5.955 -34.916 1.00 69.56 123 THR A CA 1
ATOM 939 C C . THR A 1 123 ? 29.636 -4.971 -35.967 1.00 69.56 123 THR A C 1
ATOM 941 O O . THR A 1 123 ? 30.115 -5.419 -37.007 1.00 69.56 123 THR A O 1
ATOM 944 N N . TYR A 1 124 ? 29.629 -3.657 -35.708 1.00 70.31 124 TYR A N 1
ATOM 945 C CA . TYR A 1 124 ? 30.284 -2.674 -36.584 1.00 70.31 124 TYR A CA 1
ATOM 946 C C . TYR A 1 124 ? 31.789 -2.962 -36.736 1.00 70.31 124 TYR A C 1
ATOM 948 O O . TYR A 1 124 ? 32.333 -2.950 -37.846 1.00 70.31 124 TYR A O 1
ATOM 956 N N . PHE A 1 125 ? 32.451 -3.297 -35.627 1.00 69.00 125 PHE A N 1
ATOM 957 C CA . PHE A 1 125 ? 33.877 -3.619 -35.614 1.00 69.00 125 PHE A CA 1
ATOM 958 C C . PHE A 1 125 ? 34.189 -4.940 -36.342 1.00 69.00 125 PHE A C 1
ATOM 960 O O . PHE A 1 125 ? 35.177 -5.027 -37.068 1.00 69.00 125 PHE A O 1
ATOM 967 N N . LEU A 1 126 ? 33.323 -5.952 -36.213 1.00 71.12 126 LEU A N 1
ATOM 968 C CA . LEU A 1 126 ? 33.482 -7.250 -36.882 1.00 71.12 126 LEU A CA 1
ATOM 969 C C . LEU A 1 126 ? 33.145 -7.195 -38.383 1.00 71.12 126 LEU A C 1
ATOM 971 O O . LEU A 1 126 ? 33.911 -7.700 -39.202 1.00 71.12 126 LEU A O 1
ATOM 975 N N . LYS A 1 127 ? 32.063 -6.510 -38.772 1.00 66.94 127 LYS A N 1
ATOM 976 C CA . LYS A 1 127 ? 31.599 -6.411 -40.171 1.00 66.94 127 LYS A CA 1
ATOM 977 C C . LYS A 1 127 ? 32.603 -5.702 -41.086 1.00 66.94 127 LYS A C 1
ATOM 979 O O . LYS A 1 127 ? 32.665 -5.983 -42.284 1.00 66.94 127 LYS A O 1
ATOM 984 N N . THR A 1 128 ? 33.414 -4.807 -40.524 1.00 63.47 128 THR A N 1
ATOM 985 C CA . THR A 1 128 ? 34.479 -4.110 -41.258 1.00 63.47 128 THR A CA 1
ATOM 986 C C . THR A 1 128 ? 35.570 -5.082 -41.742 1.00 63.47 128 THR A C 1
ATOM 988 O O . THR A 1 128 ? 36.115 -4.900 -42.831 1.00 63.47 128 THR A O 1
ATOM 991 N N . ASN A 1 129 ? 35.826 -6.174 -41.010 1.00 66.19 129 ASN A N 1
ATOM 992 C CA . ASN A 1 129 ? 36.840 -7.170 -41.376 1.00 66.19 129 ASN A CA 1
ATOM 993 C C . ASN A 1 129 ? 36.362 -8.137 -42.476 1.00 66.19 129 ASN A C 1
ATOM 995 O O . ASN A 1 129 ? 37.143 -8.521 -43.354 1.00 66.19 129 ASN A O 1
ATOM 999 N N . ASP A 1 130 ? 35.072 -8.479 -42.493 1.00 66.94 130 ASP A N 1
ATOM 1000 C CA . ASP A 1 130 ? 34.498 -9.376 -43.505 1.00 66.94 130 ASP A CA 1
ATOM 1001 C C . ASP A 1 130 ? 34.461 -8.723 -44.894 1.00 66.94 130 ASP A C 1
ATOM 1003 O O . ASP A 1 130 ? 34.786 -9.357 -45.901 1.00 66.94 130 ASP A 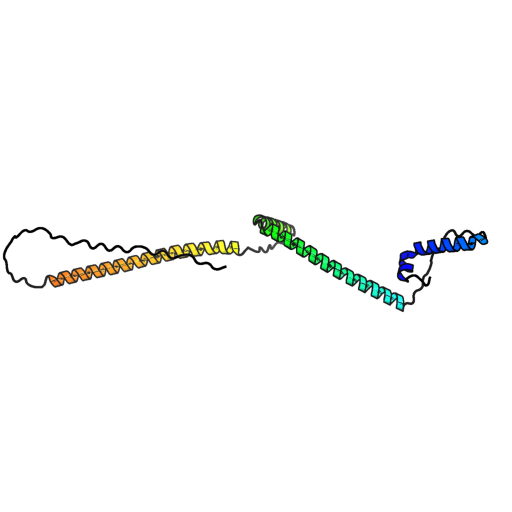O 1
ATOM 1007 N N . ALA A 1 131 ? 34.147 -7.424 -44.958 1.00 63.94 131 ALA A N 1
ATOM 1008 C CA . ALA A 1 131 ? 34.131 -6.668 -46.210 1.00 63.94 131 ALA A CA 1
ATOM 1009 C C . ALA A 1 131 ? 35.530 -6.561 -46.851 1.00 63.94 131 ALA A C 1
ATOM 1011 O O . ALA A 1 131 ? 35.660 -6.647 -48.076 1.00 63.94 131 ALA A O 1
ATOM 1012 N N . GLN A 1 132 ? 36.583 -6.426 -46.036 1.00 63.75 132 GLN A N 1
ATOM 1013 C CA . GLN A 1 132 ? 37.977 -6.385 -46.493 1.00 63.75 132 GLN A CA 1
ATOM 1014 C C . GLN A 1 132 ? 38.436 -7.759 -47.017 1.00 63.75 132 GLN A C 1
ATOM 1016 O O . GLN A 1 132 ? 39.070 -7.858 -48.071 1.00 63.75 132 GLN A O 1
ATOM 1021 N N . THR A 1 133 ? 38.048 -8.833 -46.324 1.00 64.69 133 THR A N 1
ATOM 1022 C CA . THR A 1 133 ? 38.406 -10.217 -46.671 1.00 64.69 133 THR A CA 1
ATOM 1023 C C . THR A 1 133 ? 37.737 -10.667 -47.973 1.00 64.69 133 THR A C 1
ATOM 1025 O O . THR A 1 133 ? 38.388 -11.256 -48.837 1.00 64.69 133 THR A O 1
ATOM 1028 N N . GLN A 1 134 ? 36.467 -10.303 -48.187 1.00 66.50 134 GLN A N 1
ATOM 1029 C CA . GLN A 1 134 ? 35.746 -10.608 -49.429 1.00 66.50 134 GLN A CA 1
ATOM 1030 C C . GLN A 1 134 ? 36.319 -9.867 -50.646 1.00 66.50 134 GLN A C 1
ATOM 1032 O O . GLN A 1 134 ? 36.380 -10.431 -51.742 1.00 66.50 134 GLN A O 1
ATOM 1037 N N . LYS A 1 135 ? 36.781 -8.621 -50.471 1.00 69.38 135 LYS A N 1
ATOM 1038 C CA . LYS A 1 135 ? 37.394 -7.833 -51.553 1.00 69.38 135 LYS A CA 1
ATOM 1039 C C . LYS A 1 135 ? 38.720 -8.447 -52.016 1.00 69.38 135 LYS A C 1
ATOM 1041 O O . LYS A 1 135 ? 38.947 -8.572 -53.218 1.00 69.38 135 LYS A O 1
ATOM 1046 N N . ASN A 1 136 ? 39.542 -8.901 -51.070 1.00 70.56 136 ASN A N 1
ATOM 1047 C CA . ASN A 1 136 ? 40.832 -9.535 -51.351 1.00 70.56 136 ASN A CA 1
ATOM 1048 C C . ASN A 1 136 ? 40.667 -10.939 -51.960 1.00 70.56 136 ASN A C 1
ATOM 1050 O O . ASN A 1 136 ? 41.357 -11.272 -52.923 1.00 70.56 136 ASN A O 1
ATOM 1054 N N . ALA A 1 137 ? 39.705 -11.733 -51.476 1.00 69.06 137 ALA A N 1
ATOM 1055 C CA . ALA A 1 137 ? 39.407 -13.057 -52.030 1.00 69.06 137 ALA A CA 1
ATOM 1056 C C . ALA A 1 137 ? 38.891 -12.986 -53.480 1.00 69.06 137 ALA A C 1
ATOM 1058 O O . ALA A 1 137 ? 39.298 -13.778 -54.330 1.00 69.06 137 ALA A O 1
ATOM 1059 N N . LYS A 1 138 ? 38.041 -11.998 -53.797 1.00 70.12 138 LYS A N 1
ATOM 1060 C CA . LYS A 1 138 ? 37.513 -11.800 -55.157 1.00 70.12 138 LYS A CA 1
ATOM 1061 C C . LYS A 1 138 ? 38.589 -11.312 -56.137 1.00 70.12 138 LYS A C 1
ATOM 1063 O O . LYS A 1 138 ? 38.566 -11.704 -57.301 1.00 70.12 138 LYS A O 1
ATOM 1068 N N . ALA A 1 139 ? 39.546 -10.506 -55.669 1.00 69.62 139 ALA A N 1
ATOM 1069 C CA . ALA A 1 139 ? 40.705 -10.088 -56.459 1.00 69.62 139 ALA A CA 1
ATOM 1070 C C . ALA A 1 139 ? 41.670 -11.256 -56.746 1.00 69.62 139 ALA A C 1
ATOM 1072 O O . ALA A 1 139 ? 42.127 -11.400 -57.878 1.00 69.62 139 ALA A O 1
ATOM 1073 N N . ALA A 1 140 ? 41.916 -12.130 -55.763 1.00 66.56 140 ALA A N 1
ATOM 1074 C CA . ALA A 1 140 ? 42.749 -13.322 -55.938 1.00 66.56 140 ALA A CA 1
ATOM 1075 C C . ALA A 1 140 ? 42.120 -14.340 -56.910 1.00 66.56 140 ALA A C 1
ATOM 1077 O O . ALA A 1 140 ? 42.791 -14.812 -57.826 1.00 66.56 140 ALA A O 1
ATOM 1078 N N . ALA A 1 141 ? 40.815 -14.611 -56.788 1.00 70.00 141 ALA A N 1
ATOM 1079 C CA . ALA A 1 141 ? 40.101 -15.506 -57.704 1.00 70.00 141 ALA A CA 1
ATOM 1080 C C . ALA A 1 141 ? 40.074 -14.975 -59.153 1.00 70.00 141 ALA A C 1
ATOM 1082 O O . ALA A 1 141 ? 40.199 -15.746 -60.104 1.00 70.00 141 ALA A O 1
ATOM 1083 N N . ALA A 1 142 ? 39.960 -13.654 -59.335 1.00 70.56 142 ALA A N 1
ATOM 1084 C CA . ALA A 1 142 ? 40.023 -13.032 -60.657 1.00 70.56 142 ALA A CA 1
ATOM 1085 C C . ALA A 1 142 ? 41.420 -13.136 -61.298 1.00 70.56 142 ALA A C 1
ATOM 1087 O O . ALA A 1 142 ? 41.508 -13.314 -62.511 1.00 70.56 142 ALA A O 1
ATOM 1088 N N . ALA A 1 143 ? 42.494 -13.066 -60.504 1.00 70.75 143 ALA A N 1
ATOM 1089 C CA . ALA A 1 143 ? 43.865 -13.231 -60.989 1.00 70.75 143 ALA A CA 1
ATOM 1090 C C . ALA A 1 143 ? 44.162 -14.681 -61.419 1.00 70.75 143 ALA A C 1
ATOM 1092 O O . ALA A 1 143 ? 44.756 -14.896 -62.475 1.00 70.75 143 ALA A O 1
ATOM 1093 N N . MET A 1 144 ? 43.678 -15.674 -60.665 1.00 68.75 144 MET A N 1
ATOM 1094 C CA . MET A 1 144 ? 43.837 -17.096 -61.012 1.00 68.75 144 MET A CA 1
ATOM 1095 C C . MET A 1 144 ? 43.064 -17.459 -62.290 1.00 68.75 144 MET A C 1
ATOM 1097 O O . MET A 1 144 ? 43.611 -18.090 -63.190 1.00 68.75 144 MET A O 1
ATOM 1101 N N . ALA A 1 145 ? 41.837 -16.949 -62.449 1.00 70.88 145 ALA A N 1
ATOM 1102 C CA . ALA A 1 145 ? 41.050 -17.153 -63.669 1.00 70.88 145 ALA A CA 1
ATOM 1103 C C . ALA A 1 145 ? 41.659 -16.472 -64.915 1.00 70.88 145 ALA A C 1
ATOM 1105 O O . ALA A 1 145 ? 41.364 -16.861 -66.046 1.00 70.88 145 ALA A O 1
ATOM 1106 N N . GLN A 1 146 ? 42.487 -15.434 -64.740 1.00 68.00 146 GLN A N 1
ATOM 1107 C CA . GLN A 1 146 ? 43.228 -14.807 -65.840 1.00 68.00 146 GLN A CA 1
ATOM 1108 C C . GLN A 1 146 ? 44.442 -15.644 -66.260 1.00 68.00 146 GLN A C 1
ATOM 1110 O O . GLN A 1 146 ? 44.723 -15.716 -67.455 1.00 68.00 146 GLN A O 1
ATOM 1115 N N . GLN A 1 147 ? 45.112 -16.314 -65.318 1.00 64.19 147 GLN A N 1
ATOM 1116 C CA . GLN A 1 147 ? 46.222 -17.228 -65.611 1.00 64.19 147 GLN A CA 1
ATOM 1117 C C . GLN A 1 147 ? 45.749 -18.471 -66.371 1.00 64.19 147 GLN A C 1
ATOM 1119 O O . GLN A 1 147 ? 46.314 -18.781 -67.417 1.00 64.19 147 GLN A O 1
ATOM 1124 N N . GLU A 1 148 ? 44.648 -19.094 -65.942 1.00 67.81 148 GLU A N 1
ATOM 1125 C CA . GLU A 1 148 ? 44.073 -20.262 -66.630 1.00 67.81 148 GLU A CA 1
ATOM 1126 C C . GLU A 1 148 ? 43.659 -19.939 -68.076 1.00 67.81 148 GLU A C 1
ATOM 1128 O O . GLU A 1 148 ? 43.864 -20.735 -68.993 1.00 67.81 148 GLU A O 1
ATOM 1133 N N . LYS A 1 149 ? 43.125 -18.733 -68.316 1.00 65.00 149 LYS A N 1
ATOM 1134 C CA . LYS A 1 149 ? 42.798 -18.268 -69.674 1.00 65.00 149 LYS A CA 1
ATOM 1135 C C . LYS A 1 149 ? 44.044 -18.043 -70.527 1.00 65.00 149 LYS A C 1
ATOM 1137 O O . LYS A 1 149 ? 44.006 -18.330 -71.720 1.00 65.00 149 LYS A O 1
ATOM 1142 N N . HIS A 1 150 ? 45.127 -17.539 -69.938 1.00 63.19 150 HIS A N 1
ATOM 1143 C CA . HIS A 1 150 ? 46.382 -17.294 -70.647 1.00 63.19 150 HIS A CA 1
ATOM 1144 C C . HIS A 1 150 ? 47.069 -18.613 -71.040 1.00 63.19 150 HIS A C 1
ATOM 1146 O O . HIS A 1 150 ? 47.537 -18.747 -72.170 1.00 63.19 150 HIS A O 1
ATOM 1152 N N . GLU A 1 151 ? 47.043 -19.616 -70.158 1.00 69.56 151 GLU A N 1
ATOM 1153 C CA . GLU A 1 151 ? 47.567 -20.962 -70.427 1.00 69.56 151 GLU A CA 1
ATOM 1154 C C . GLU A 1 151 ? 46.757 -21.686 -71.513 1.00 69.56 151 GLU A C 1
ATOM 1156 O O . GLU A 1 151 ? 47.332 -22.192 -72.478 1.00 69.56 151 GLU A O 1
ATOM 1161 N N . GLN A 1 152 ? 45.421 -21.636 -71.449 1.00 66.25 152 GLN A N 1
ATOM 1162 C CA . GLN A 1 152 ? 44.557 -22.219 -72.486 1.00 66.25 152 GLN A CA 1
ATOM 1163 C C . GLN A 1 152 ? 44.735 -21.536 -73.850 1.00 66.25 152 GLN A C 1
ATOM 1165 O O . GLN A 1 152 ? 44.679 -22.190 -74.894 1.00 66.25 152 GLN A O 1
ATOM 1170 N N . GLN A 1 153 ? 44.967 -20.222 -73.865 1.00 68.25 153 GLN A N 1
ATOM 1171 C CA . GLN A 1 153 ? 45.193 -19.470 -75.098 1.00 68.25 153 GLN A CA 1
ATOM 1172 C C . GLN A 1 153 ? 46.568 -19.781 -75.712 1.00 68.25 153 GLN A C 1
ATOM 1174 O O . GLN A 1 153 ? 46.689 -19.870 -76.938 1.00 68.25 153 GLN A O 1
ATOM 1179 N N . GLU A 1 154 ? 47.593 -20.020 -74.888 1.00 71.56 154 GLU A N 1
ATOM 1180 C CA . GLU A 1 154 ? 48.897 -20.505 -75.350 1.00 71.56 154 GLU A CA 1
ATOM 1181 C C . GLU A 1 154 ? 48.843 -21.940 -75.882 1.00 71.56 154 GLU A C 1
ATOM 1183 O O . GLU A 1 154 ? 49.448 -22.230 -76.919 1.00 71.56 154 GLU A O 1
ATOM 1188 N N . GLU A 1 155 ? 48.104 -22.836 -75.228 1.00 74.06 155 GLU A N 1
ATOM 1189 C CA . GLU A 1 155 ? 47.911 -24.209 -75.702 1.00 74.06 155 GLU A CA 1
ATOM 1190 C C . GLU A 1 155 ? 47.165 -24.251 -77.038 1.00 74.06 155 GLU A C 1
ATOM 1192 O O . GLU A 1 155 ? 47.603 -24.931 -77.970 1.00 74.06 155 GLU A O 1
ATOM 1197 N N . GLN A 1 156 ? 46.102 -23.456 -77.191 1.00 71.12 156 GLN A N 1
ATOM 1198 C CA . GLN A 1 156 ? 45.382 -23.328 -78.462 1.00 71.12 156 GLN A CA 1
ATOM 1199 C C . GLN A 1 156 ? 46.273 -22.759 -79.572 1.00 71.12 156 GLN A C 1
ATOM 1201 O O . GLN A 1 156 ? 46.231 -23.233 -80.712 1.00 71.12 156 GLN A O 1
ATOM 1206 N N . ARG A 1 157 ? 47.130 -21.781 -79.250 1.00 78.06 157 ARG A N 1
ATOM 1207 C CA . ARG A 1 157 ? 48.090 -21.208 -80.203 1.00 78.06 157 ARG A CA 1
ATOM 1208 C C . ARG A 1 157 ? 49.121 -22.245 -80.656 1.00 78.06 157 ARG A C 1
ATOM 1210 O O . ARG A 1 157 ? 49.377 -22.356 -81.856 1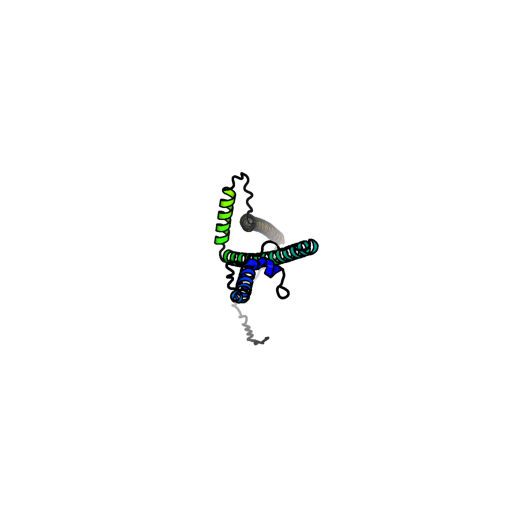.00 78.06 157 ARG A O 1
ATOM 1217 N N . LYS A 1 158 ? 49.648 -23.057 -79.732 1.00 78.75 158 LYS A N 1
ATOM 1218 C CA . LYS A 1 158 ? 50.580 -24.160 -80.033 1.00 78.75 158 LYS A CA 1
ATOM 1219 C C . LYS A 1 158 ? 49.922 -25.253 -80.887 1.00 78.75 158 LYS A C 1
ATOM 1221 O O . LYS A 1 158 ? 50.547 -25.748 -81.826 1.00 78.75 158 LYS A O 1
ATOM 1226 N N . GLN A 1 159 ? 48.657 -25.592 -80.626 1.00 71.00 159 GLN A N 1
ATOM 1227 C CA . GLN A 1 159 ? 47.900 -26.564 -81.425 1.00 71.00 159 GLN A CA 1
ATOM 1228 C C . GLN A 1 159 ? 47.623 -26.063 -82.852 1.00 71.00 159 GLN A C 1
ATOM 1230 O O . GLN A 1 159 ? 47.828 -26.807 -83.814 1.00 71.00 159 GLN A O 1
ATOM 1235 N N . GLN A 1 160 ? 47.232 -24.795 -83.022 1.00 70.94 160 GLN A N 1
ATOM 1236 C CA . GLN A 1 160 ? 47.051 -24.200 -84.354 1.00 70.94 160 GLN A CA 1
ATOM 1237 C C . GLN A 1 160 ? 48.359 -24.165 -85.155 1.00 70.94 160 GLN A C 1
ATOM 1239 O O . GLN A 1 160 ? 48.361 -24.396 -86.367 1.00 70.94 160 GLN A O 1
ATOM 1244 N N . GLU A 1 161 ? 49.486 -23.900 -84.497 1.00 75.62 161 GLU A N 1
ATOM 1245 C CA . GLU A 1 161 ? 50.793 -23.868 -85.149 1.00 75.62 161 GLU A CA 1
ATOM 1246 C C . GLU A 1 161 ? 51.263 -25.270 -85.580 1.00 75.62 161 GLU A C 1
ATOM 1248 O O . GLU A 1 161 ? 51.790 -25.439 -86.684 1.00 75.62 161 GLU A O 1
ATOM 1253 N N . GLN A 1 162 ? 50.986 -26.303 -84.776 1.00 69.00 162 GLN A N 1
ATOM 1254 C CA . GLN A 1 162 ? 51.224 -27.700 -85.158 1.00 69.00 162 GLN A CA 1
ATOM 1255 C C . GLN A 1 162 ? 50.343 -28.149 -86.331 1.00 69.00 162 GLN A C 1
ATOM 1257 O O . GLN A 1 162 ? 50.849 -28.798 -87.249 1.00 69.00 162 GLN A O 1
ATOM 1262 N N . GLN A 1 163 ? 49.062 -27.766 -86.360 1.00 67.19 163 GLN A N 1
ATOM 1263 C CA . GLN A 1 163 ? 48.170 -28.074 -87.486 1.00 67.19 163 GLN A CA 1
ATOM 1264 C C . GLN A 1 163 ? 48.649 -27.421 -88.792 1.00 67.19 163 GLN A C 1
ATOM 1266 O O . GLN A 1 163 ? 48.678 -28.074 -89.838 1.00 67.19 163 GLN A O 1
ATOM 1271 N N . LYS A 1 164 ? 49.125 -26.168 -88.738 1.00 69.88 164 LYS A N 1
ATOM 1272 C CA . LYS A 1 164 ? 49.723 -25.487 -89.901 1.00 69.88 164 LYS A CA 1
ATOM 1273 C C . LYS A 1 164 ? 50.987 -26.189 -90.413 1.00 69.88 164 LYS A C 1
ATOM 1275 O O . LYS A 1 164 ? 51.179 -26.296 -91.623 1.00 69.88 164 LYS A O 1
ATOM 1280 N N . ARG A 1 165 ? 51.826 -26.721 -89.517 1.00 64.69 165 ARG A N 1
ATOM 1281 C CA . ARG A 1 165 ? 53.029 -27.494 -89.886 1.00 64.69 165 ARG A CA 1
ATOM 1282 C C . ARG A 1 165 ? 52.707 -28.846 -90.529 1.00 64.69 165 ARG A C 1
ATOM 1284 O O . ARG A 1 165 ? 53.474 -29.305 -91.372 1.00 64.69 165 ARG A O 1
ATOM 1291 N N . GLN A 1 166 ? 51.589 -29.476 -90.166 1.00 62.31 166 GLN A N 1
ATOM 1292 C CA . GLN A 1 166 ? 51.150 -30.735 -90.781 1.00 62.31 166 GLN A CA 1
ATOM 1293 C C . GLN A 1 166 ? 50.566 -30.525 -92.189 1.00 62.31 166 GLN A C 1
ATOM 1295 O O . GLN A 1 166 ? 50.813 -31.340 -93.075 1.00 62.31 166 GLN A O 1
ATOM 1300 N N . GLN A 1 167 ? 49.887 -29.400 -92.443 1.00 57.72 167 GLN A N 1
ATOM 1301 C CA . GLN A 1 167 ? 49.357 -29.069 -93.776 1.00 57.72 167 GLN A CA 1
ATOM 1302 C C . GLN A 1 167 ? 50.446 -28.702 -94.804 1.00 57.72 167 GLN A C 1
ATOM 1304 O O . GLN A 1 167 ? 50.230 -28.857 -96.002 1.00 57.72 167 GLN A O 1
ATOM 1309 N N . GLN A 1 168 ? 51.644 -28.290 -94.372 1.00 57.50 168 GLN A N 1
ATOM 1310 C CA . GLN A 1 168 ? 52.780 -28.025 -95.273 1.00 57.50 168 GLN A CA 1
ATOM 1311 C C . GLN A 1 168 ? 53.494 -29.288 -95.805 1.00 57.50 168 GLN A C 1
ATOM 1313 O O . GLN A 1 168 ? 54.379 -29.159 -96.648 1.00 57.50 168 GLN A O 1
ATOM 1318 N N . LYS A 1 169 ? 53.126 -30.505 -95.368 1.00 53.41 169 LYS A N 1
ATOM 1319 C CA . LYS A 1 169 ? 53.771 -31.775 -95.776 1.00 53.41 169 LYS A CA 1
ATOM 1320 C C . LYS A 1 169 ? 53.054 -32.561 -96.894 1.00 53.41 169 LYS A C 1
ATOM 1322 O O . LYS A 1 169 ? 53.340 -33.741 -97.068 1.00 53.41 169 LYS A O 1
ATOM 1327 N N . GLN A 1 170 ? 52.168 -31.945 -97.680 1.00 45.59 170 GLN A N 1
ATOM 1328 C CA . GLN A 1 170 ? 51.637 -32.563 -98.910 1.00 45.59 170 GLN A CA 1
ATOM 1329 C C . GLN A 1 170 ? 52.323 -31.968 -100.159 1.00 45.59 170 GLN A C 1
ATOM 1331 O O . GLN A 1 170 ? 52.409 -30.741 -100.260 1.00 45.59 170 GLN A O 1
ATOM 1336 N N . PRO A 1 171 ? 52.835 -32.779 -101.112 1.00 43.16 171 PRO A N 1
ATOM 1337 C CA . PRO A 1 171 ? 53.481 -32.255 -102.313 1.00 43.16 171 PRO A CA 1
ATOM 1338 C C . PRO A 1 171 ? 52.452 -31.660 -103.287 1.00 43.16 171 PRO A C 1
ATOM 1340 O O . PRO A 1 171 ? 51.415 -32.255 -103.573 1.00 43.16 171 PRO A O 1
ATOM 1343 N N . LYS A 1 172 ? 52.765 -30.472 -103.818 1.00 44.22 172 LYS A N 1
ATOM 1344 C CA . LYS A 1 172 ? 51.996 -29.789 -104.864 1.00 44.22 172 LYS A CA 1
ATOM 1345 C C . LYS A 1 172 ? 52.189 -30.510 -106.204 1.00 44.22 172 LYS A C 1
ATOM 1347 O O . LYS A 1 172 ? 53.289 -30.465 -106.748 1.00 44.22 172 LYS A O 1
ATOM 1352 N N . SER A 1 173 ? 51.123 -31.083 -106.762 1.00 36.47 173 SER A N 1
ATOM 1353 C CA . SER A 1 173 ? 51.025 -31.334 -108.206 1.00 36.47 173 SER A CA 1
ATOM 1354 C C . SER A 1 173 ? 50.231 -30.212 -108.865 1.00 36.47 173 SER A C 1
ATOM 1356 O O . SER A 1 173 ? 49.172 -29.805 -108.391 1.00 36.47 173 SER A O 1
ATOM 1358 N N . ALA A 1 174 ? 50.826 -29.685 -109.928 1.00 41.81 174 ALA A N 1
ATOM 1359 C CA . ALA A 1 174 ? 50.410 -28.544 -110.720 1.00 41.81 174 ALA A CA 1
ATOM 1360 C C . ALA A 1 174 ? 49.058 -28.730 -111.421 1.00 41.81 174 ALA A C 1
ATOM 1362 O O . ALA A 1 174 ? 48.717 -29.842 -111.808 1.00 41.81 174 ALA A O 1
ATOM 1363 N N . THR A 1 175 ? 48.367 -27.621 -111.700 1.00 38.97 175 THR A N 1
ATOM 1364 C CA . THR A 1 175 ? 47.907 -27.267 -113.056 1.00 38.97 175 THR A CA 1
ATOM 1365 C C . THR A 1 175 ? 47.479 -25.800 -113.073 1.00 38.97 175 THR A C 1
ATOM 1367 O O . THR A 1 175 ? 46.674 -25.339 -112.270 1.00 38.97 175 THR A O 1
ATOM 1370 N N . VAL A 1 176 ? 48.112 -25.074 -113.986 1.00 41.47 176 VAL A N 1
ATOM 1371 C CA . VAL A 1 176 ? 47.900 -23.678 -114.359 1.00 41.47 176 VAL A CA 1
ATOM 1372 C C . VAL A 1 176 ? 46.651 -23.605 -115.251 1.00 41.47 176 VAL A C 1
ATOM 1374 O O . VAL A 1 176 ? 46.487 -24.490 -116.084 1.00 41.47 176 VAL A O 1
ATOM 1377 N N . LEU A 1 177 ? 45.815 -22.564 -115.136 1.00 37.91 177 LEU A N 1
ATOM 1378 C CA . LEU A 1 177 ? 45.509 -21.619 -116.230 1.00 37.91 177 LEU A CA 1
ATOM 1379 C C . LEU A 1 177 ? 44.248 -20.768 -115.991 1.00 37.91 177 LEU A C 1
ATOM 1381 O O . LEU A 1 177 ? 43.195 -21.247 -115.589 1.00 37.91 177 LEU A O 1
ATOM 1385 N N . TYR A 1 178 ? 44.423 -19.519 -116.422 1.00 42.81 178 TYR A N 1
ATOM 1386 C CA . TYR A 1 178 ? 43.472 -18.481 -116.807 1.00 42.81 178 TYR A CA 1
ATOM 1387 C C . TYR A 1 178 ? 42.930 -17.489 -115.768 1.00 42.81 178 TYR A C 1
ATOM 1389 O O . TYR A 1 178 ? 42.174 -17.789 -114.849 1.00 42.81 178 TYR A O 1
ATOM 1397 N N . SER A 1 179 ? 43.367 -16.259 -116.022 1.00 40.16 179 SER A N 1
ATOM 1398 C CA . SER A 1 179 ? 43.020 -14.961 -115.474 1.00 40.16 179 SER A CA 1
ATOM 1399 C C . SER A 1 179 ? 41.690 -14.421 -116.011 1.00 40.16 179 SER A C 1
ATOM 1401 O O . SER A 1 179 ? 41.342 -14.644 -117.168 1.00 40.16 179 SER A O 1
ATOM 1403 N N . ASP A 1 180 ? 41.058 -13.612 -115.160 1.00 39.47 180 ASP A N 1
ATOM 1404 C CA . ASP A 1 180 ? 40.187 -12.466 -115.449 1.00 39.47 180 ASP A CA 1
ATOM 1405 C C . ASP A 1 180 ? 38.869 -12.669 -116.213 1.00 39.47 180 ASP A C 1
ATOM 1407 O O . ASP A 1 180 ? 38.819 -12.583 -117.435 1.00 39.47 180 ASP A O 1
ATOM 1411 N N . VAL A 1 181 ? 37.758 -12.682 -115.460 1.00 41.78 181 VAL A N 1
ATOM 1412 C CA . VAL A 1 181 ? 36.525 -11.972 -115.851 1.00 41.78 181 VAL A CA 1
ATOM 1413 C C . VAL A 1 181 ? 35.919 -11.261 -114.634 1.00 41.78 181 VAL A C 1
ATOM 1415 O O . VAL A 1 181 ? 35.581 -11.855 -113.614 1.00 41.78 181 VAL A O 1
ATOM 1418 N N . LYS A 1 182 ? 35.789 -9.946 -114.790 1.00 44.88 182 LYS A N 1
ATOM 1419 C CA . LYS A 1 182 ? 35.186 -8.945 -113.907 1.00 44.88 182 LYS A CA 1
ATOM 1420 C C . LYS A 1 182 ? 33.653 -9.030 -113.937 1.00 44.88 182 LYS A C 1
ATOM 1422 O O . LYS A 1 182 ? 33.097 -8.960 -115.026 1.00 44.88 182 LYS A O 1
ATOM 1427 N N . GLN A 1 183 ? 32.979 -9.042 -112.778 1.00 41.00 183 GLN A N 1
ATOM 1428 C CA . GLN A 1 183 ? 31.586 -8.571 -112.618 1.00 41.00 183 GLN A CA 1
ATOM 1429 C C . GLN A 1 183 ? 31.262 -8.187 -111.143 1.00 41.00 183 GLN A C 1
ATOM 1431 O O . GLN A 1 183 ? 31.683 -8.907 -110.239 1.00 41.00 183 GLN A O 1
ATOM 1436 N N . PRO A 1 184 ? 30.566 -7.053 -110.882 1.00 46.09 184 PRO A N 1
ATOM 1437 C CA . PRO A 1 184 ? 30.242 -6.521 -109.542 1.00 46.09 184 PRO A CA 1
ATOM 1438 C C . PRO A 1 184 ? 28.858 -7.008 -109.001 1.00 46.09 184 PRO A C 1
ATOM 1440 O O . PRO A 1 184 ? 28.179 -7.770 -109.691 1.00 46.09 184 PRO A O 1
ATOM 1443 N N . PRO A 1 185 ? 28.445 -6.644 -107.761 1.00 45.06 185 PRO A N 1
ATOM 1444 C CA . PRO A 1 185 ? 27.675 -7.514 -106.860 1.00 45.06 185 PRO A CA 1
ATOM 1445 C C . PRO A 1 185 ? 26.146 -7.440 -107.025 1.00 45.06 185 PRO A C 1
ATOM 1447 O O . PRO A 1 185 ? 25.594 -6.388 -107.340 1.00 45.06 185 PRO A O 1
ATOM 1450 N N . LYS A 1 186 ? 25.453 -8.552 -106.726 1.00 42.41 186 LYS A N 1
ATOM 1451 C CA . LYS A 1 186 ? 23.990 -8.602 -106.574 1.00 42.41 186 LYS A CA 1
ATOM 1452 C C . LYS A 1 186 ? 23.572 -8.535 -105.102 1.00 42.41 186 LYS A C 1
ATOM 1454 O O . LYS A 1 186 ? 23.971 -9.356 -104.282 1.00 42.41 186 LYS A O 1
ATOM 1459 N N . THR A 1 187 ? 22.747 -7.526 -104.855 1.00 40.09 187 THR A N 1
ATOM 1460 C CA . THR A 1 187 ? 21.712 -7.317 -103.840 1.00 40.09 187 THR A CA 1
ATOM 1461 C C . THR A 1 187 ? 21.219 -8.584 -103.131 1.00 40.09 187 THR A C 1
ATOM 1463 O O . THR A 1 187 ? 20.789 -9.527 -103.791 1.00 40.09 187 THR A O 1
ATOM 1466 N N . GLN A 1 188 ? 21.200 -8.562 -101.795 1.00 45.56 188 GLN A N 1
ATOM 1467 C CA . GLN A 1 188 ? 20.302 -9.400 -100.999 1.00 45.56 188 GLN A CA 1
ATOM 1468 C C . GLN A 1 188 ? 19.266 -8.515 -100.318 1.00 45.56 188 GLN A C 1
ATOM 1470 O O . GLN A 1 188 ? 19.562 -7.426 -99.824 1.00 45.56 188 GLN A O 1
ATOM 1475 N N . GLU A 1 189 ? 18.038 -8.991 -100.426 1.00 41.72 189 GLU A N 1
ATOM 1476 C CA . GLU A 1 189 ? 16.794 -8.303 -100.163 1.00 41.72 189 GLU A CA 1
ATOM 1477 C C . GLU A 1 189 ? 16.549 -8.057 -98.677 1.00 41.72 189 GLU A C 1
ATOM 1479 O O . GLU A 1 189 ? 16.989 -8.776 -97.782 1.00 41.72 189 GLU A O 1
ATOM 1484 N N . THR A 1 190 ? 15.789 -6.996 -98.454 1.00 41.59 190 THR A N 1
ATOM 1485 C CA . THR A 1 190 ? 15.158 -6.613 -97.205 1.00 41.59 190 THR A CA 1
ATOM 1486 C C . THR A 1 190 ? 13.987 -7.557 -96.919 1.00 41.59 190 THR A C 1
ATOM 1488 O O . THR A 1 190 ? 13.091 -7.679 -97.747 1.00 41.59 190 THR A O 1
ATOM 1491 N N . SER A 1 191 ? 13.918 -8.143 -95.723 1.00 39.34 191 SER A N 1
ATOM 1492 C CA . SER A 1 191 ? 12.654 -8.630 -95.159 1.00 39.34 191 SER A CA 1
ATOM 1493 C C . SER A 1 191 ? 12.413 -7.952 -93.816 1.00 39.34 191 SER A C 1
ATOM 1495 O O . SER A 1 191 ? 12.956 -8.330 -92.779 1.00 39.34 191 SER A O 1
ATOM 1497 N N . ILE A 1 192 ? 11.604 -6.898 -93.884 1.00 45.69 192 ILE A N 1
ATOM 1498 C CA . ILE A 1 192 ? 10.923 -6.262 -92.762 1.00 45.69 192 ILE A CA 1
ATOM 1499 C C . ILE A 1 192 ? 9.872 -7.258 -92.259 1.00 45.69 192 ILE A C 1
ATOM 1501 O O . ILE A 1 192 ? 9.092 -7.786 -93.048 1.00 45.69 192 ILE A O 1
ATOM 1505 N N . THR A 1 193 ? 9.795 -7.496 -90.953 1.00 45.47 193 THR A N 1
ATOM 1506 C CA . THR A 1 193 ? 8.562 -7.996 -90.331 1.00 45.47 193 THR A CA 1
ATOM 1507 C C . THR A 1 193 ? 8.326 -7.239 -89.035 1.00 45.47 193 THR A C 1
ATOM 1509 O O . THR A 1 193 ? 9.010 -7.412 -88.031 1.00 45.47 193 THR A O 1
ATOM 1512 N N . VAL A 1 194 ? 7.354 -6.341 -89.139 1.00 48.88 194 VAL A N 1
ATOM 1513 C CA . VAL A 1 194 ? 6.620 -5.668 -88.074 1.00 48.88 194 VAL A CA 1
ATOM 1514 C C . VAL A 1 194 ? 5.756 -6.680 -87.320 1.00 48.88 194 VAL A C 1
ATOM 1516 O O . VAL A 1 194 ? 5.063 -7.478 -87.945 1.00 48.88 194 VAL A O 1
ATOM 1519 N N . ALA A 1 195 ? 5.730 -6.590 -85.991 1.00 48.53 195 ALA A N 1
ATOM 1520 C CA . ALA A 1 195 ? 4.620 -7.082 -85.183 1.00 48.53 195 ALA A CA 1
ATOM 1521 C C . ALA A 1 195 ? 4.340 -6.077 -84.059 1.00 48.53 195 ALA A C 1
ATOM 1523 O O . ALA A 1 195 ? 5.164 -5.811 -83.187 1.00 48.53 195 ALA A O 1
ATOM 1524 N N . THR A 1 196 ? 3.170 -5.471 -84.182 1.00 48.03 196 THR A N 1
ATOM 1525 C CA . THR A 1 196 ? 2.541 -4.452 -83.349 1.00 48.03 196 THR A CA 1
ATOM 1526 C C . THR A 1 196 ? 1.788 -5.053 -82.157 1.00 48.03 196 THR A C 1
ATOM 1528 O O . THR A 1 196 ? 1.205 -6.121 -82.291 1.00 48.03 196 THR A O 1
ATOM 1531 N N . LEU A 1 197 ? 1.739 -4.270 -81.069 1.00 43.22 197 LEU A N 1
ATOM 1532 C CA . LEU A 1 197 ? 0.657 -4.070 -80.082 1.00 43.22 197 LEU A CA 1
ATOM 1533 C C . LEU A 1 197 ? -0.074 -5.272 -79.446 1.00 43.22 197 LEU A C 1
ATOM 1535 O O . LEU A 1 197 ? -0.769 -6.028 -80.113 1.00 43.22 197 LEU A O 1
ATOM 1539 N N . SER A 1 198 ? -0.092 -5.285 -78.108 1.00 45.97 198 SER A N 1
ATOM 1540 C CA . SER A 1 198 ? -1.201 -5.828 -77.310 1.00 45.97 198 SER A CA 1
ATOM 1541 C C . SER A 1 198 ? -1.138 -5.294 -75.870 1.00 45.97 198 SER A C 1
ATOM 1543 O O . SER A 1 198 ? -0.497 -5.887 -75.005 1.00 45.97 198 SER A O 1
ATOM 1545 N N . GLU A 1 199 ? -1.814 -4.171 -75.619 1.00 51.03 199 GLU A N 1
ATOM 1546 C CA . GLU A 1 199 ? -2.258 -3.748 -74.284 1.00 51.03 199 GLU A CA 1
ATOM 1547 C C . GLU A 1 199 ? -3.257 -4.761 -73.707 1.00 51.03 199 GLU A C 1
ATOM 1549 O O . GLU A 1 199 ? -4.217 -5.145 -74.379 1.00 51.03 199 GLU A O 1
ATOM 1554 N N . HIS A 1 200 ? -3.107 -5.122 -72.430 1.00 55.66 200 HIS A N 1
ATOM 1555 C CA . HIS A 1 200 ? -4.218 -5.686 -71.669 1.00 55.66 200 HIS A CA 1
ATOM 1556 C C . HIS A 1 200 ? -4.266 -5.153 -70.233 1.00 55.66 200 HIS A C 1
ATOM 1558 O O . HIS A 1 200 ? -3.494 -5.547 -69.368 1.00 55.66 200 HIS A O 1
ATOM 1564 N N . GLN A 1 201 ? -5.151 -4.165 -70.084 1.00 47.81 201 GLN A N 1
ATOM 1565 C CA . GLN A 1 201 ? -6.201 -3.986 -69.077 1.00 47.81 201 GLN A CA 1
ATOM 1566 C C . GLN A 1 201 ? -5.986 -4.372 -67.605 1.00 47.81 201 GLN A C 1
ATOM 1568 O O . GLN A 1 201 ? -5.558 -5.458 -67.227 1.00 47.81 201 GLN A O 1
ATOM 1573 N N . GLN A 1 202 ? -6.463 -3.429 -66.794 1.00 49.59 202 GLN A N 1
ATOM 1574 C CA . GLN A 1 202 ? -6.697 -3.450 -65.359 1.00 49.59 202 GLN A CA 1
ATOM 1575 C C . GLN A 1 202 ? -7.793 -4.458 -64.961 1.00 49.59 202 GLN A C 1
ATOM 1577 O O . GLN A 1 202 ? -8.792 -4.606 -65.661 1.00 49.59 202 GLN A O 1
ATOM 1582 N N . SER A 1 203 ? -7.655 -5.066 -63.780 1.00 51.12 203 SER A N 1
ATOM 1583 C CA . SER A 1 203 ? -8.764 -5.558 -62.941 1.00 51.12 203 SER A CA 1
ATOM 1584 C C . SER A 1 203 ? -8.227 -5.720 -61.512 1.00 51.12 203 SER A C 1
ATOM 1586 O O . SER A 1 203 ? -7.329 -6.521 -61.281 1.00 51.12 203 SER A O 1
ATOM 1588 N N . THR A 1 204 ? -8.535 -4.806 -60.591 1.00 51.00 204 THR A N 1
ATOM 1589 C CA . THR A 1 204 ? -9.654 -4.894 -59.629 1.00 51.00 204 THR A CA 1
ATOM 1590 C C . THR A 1 204 ? -9.576 -6.124 -58.723 1.00 51.00 204 THR A C 1
ATOM 1592 O O . THR A 1 204 ? -9.943 -7.219 -59.139 1.00 51.00 204 THR A O 1
ATOM 1595 N N . ALA A 1 205 ? -9.202 -5.909 -57.460 1.00 51.25 205 ALA A N 1
ATOM 1596 C CA . ALA A 1 205 ? -9.738 -6.650 -56.322 1.00 51.25 205 ALA A CA 1
ATOM 1597 C C . ALA A 1 205 ? -9.658 -5.764 -55.068 1.00 51.25 205 ALA A C 1
ATOM 1599 O O . ALA A 1 205 ? -8.587 -5.263 -54.721 1.00 51.25 205 ALA A O 1
ATOM 1600 N N . MET A 1 206 ? -10.842 -5.533 -54.497 1.00 52.62 206 MET A N 1
ATOM 1601 C CA . MET A 1 206 ? -11.107 -5.049 -53.138 1.00 52.62 206 MET A CA 1
ATOM 1602 C C . MET A 1 206 ? -10.444 -5.927 -52.078 1.00 52.62 206 MET A C 1
ATOM 1604 O O . MET A 1 206 ? -10.295 -7.142 -52.341 1.00 52.62 206 MET A O 1
#